Protein AF-A0A953V337-F1 (afdb_monomer)

Secondary structure (DSSP, 8-state):
------------PPP-------EEHHHHHHHHHHTTGGGT---SS----SS--TTTSS-S---HHHHHHHHHHHHHHHHHHHHH-TT------HHHHHHHHHHHHHHHHHS--S-HHHHHHHHHHHTTTTB-SSSSSSSB--GGG-GGGG-HHHHHHHHHHHHHHHHHHHHHTTPPPPP--HHHHHHHHHHHHTSTTTTTSPP--EE---TTHHHHHHHTTGGGT--TTS-HHHHHTTS-HHHHHHHHHHHGGG--SPPPP--HHHHHHHHHHHHHHHHHS-SS-HHHHHHHHHHHTHHHHSTT-SSPPP---SSPP-HHHHHHHHHHTTTHHHHHHHHTTPPPPP--HHHHHHHHHHHHT--

Foldseek 3Di:
DDDDDDDPPPDDPPDPPFDFQWAFQVLLVVLCVQLCVVQAEDQADDDHGVHYHLLVPQPLQLALLQNLLCLLVCLVVQQVVCVVPVSNQGQADLSNSRNNSNNSLLSNLVHPPAALVLLVVLCVVAPVQAEACDDDDHPDYHLLPPPCLQELLSVLQVLLLCLVVVLVVCVVVVHDQDADDLRNLSNNSSNSCCDPSRVPDHHGYTATSLSCQVVLCVVLVVCVPQDDCNPLLNVLLRHRSSRVSSVSSNCSVVPPDNHRRDDSNNSRSNSNNSNNSCWQQLPAALVLLVVLCVVAPCCAQHDPHPHDHQADDPRFFGSSNSSSCSSNVRCVVVVVCVVVVHDSDRAHSRNSSNNSNNRRPHD

Mean predicted aligned error: 9.27 Å

Structure (mmCIF, N/CA/C/O backbone):
data_AF-A0A953V337-F1
#
_entry.id   AF-A0A953V337-F1
#
loop_
_atom_site.group_PDB
_atom_site.id
_atom_site.type_symbol
_atom_site.label_atom_id
_atom_site.label_alt_id
_atom_site.label_comp_id
_atom_site.label_asym_id
_atom_site.label_entity_id
_atom_site.label_seq_id
_atom_site.pdbx_PDB_ins_code
_atom_site.Cartn_x
_atom_site.Cartn_y
_atom_site.Cartn_z
_atom_site.occupancy
_atom_site.B_iso_or_equiv
_atom_site.auth_seq_id
_atom_site.auth_comp_id
_atom_site.auth_asym_id
_atom_site.auth_atom_id
_atom_site.pdbx_PDB_model_num
ATOM 1 N N . MET A 1 1 ? -54.192 14.209 -34.451 1.00 39.16 1 MET A N 1
ATOM 2 C CA . MET A 1 1 ? -53.313 13.323 -33.656 1.00 39.16 1 MET A CA 1
ATOM 3 C C . MET A 1 1 ? -51.968 14.020 -33.490 1.00 39.16 1 MET A C 1
ATOM 5 O O . MET A 1 1 ? -51.297 14.237 -34.487 1.00 39.16 1 MET A O 1
ATOM 9 N N . ARG A 1 2 ? -51.620 14.475 -32.279 1.00 36.81 2 ARG A N 1
ATOM 10 C CA . ARG A 1 2 ? -50.310 15.074 -31.963 1.00 36.81 2 ARG A CA 1
ATOM 11 C C . ARG A 1 2 ? -49.581 14.118 -31.018 1.00 36.81 2 ARG A C 1
ATOM 13 O O . ARG A 1 2 ? -50.029 13.938 -29.891 1.00 36.81 2 ARG A O 1
ATOM 20 N N . CYS A 1 3 ? -48.513 13.480 -31.490 1.00 39.41 3 CYS A N 1
ATOM 21 C CA . CYS A 1 3 ? -47.643 12.645 -30.663 1.00 39.41 3 CYS A CA 1
ATOM 22 C C . CYS A 1 3 ? -46.694 13.545 -29.864 1.00 39.41 3 CYS A C 1
ATOM 24 O O . CYS A 1 3 ? -45.861 14.239 -30.444 1.00 39.41 3 CYS A O 1
ATOM 26 N N . ALA A 1 4 ? -46.843 13.543 -28.541 1.00 38.50 4 ALA A N 1
ATOM 27 C CA . ALA A 1 4 ? -45.895 14.154 -27.621 1.00 38.50 4 ALA A CA 1
ATOM 28 C C . ALA A 1 4 ? -44.729 13.184 -27.390 1.00 38.50 4 ALA A C 1
ATOM 30 O O . ALA A 1 4 ? -44.936 12.052 -26.955 1.00 38.50 4 ALA A O 1
ATOM 31 N N . TRP A 1 5 ? -43.509 13.624 -27.691 1.00 34.00 5 TRP A N 1
ATOM 32 C CA . TRP A 1 5 ? -42.289 12.899 -27.354 1.00 34.00 5 TRP A CA 1
ATOM 33 C C . TRP A 1 5 ? -41.911 13.218 -25.909 1.00 34.00 5 TRP A C 1
ATOM 35 O O . TRP A 1 5 ? -41.572 14.355 -25.585 1.00 34.00 5 TRP A O 1
ATOM 45 N N . VAL A 1 6 ? -41.985 12.216 -25.034 1.00 37.66 6 VAL A N 1
ATOM 46 C CA . VAL A 1 6 ? -41.452 12.301 -23.671 1.00 37.66 6 VAL A CA 1
ATOM 47 C C . VAL A 1 6 ? -39.948 12.060 -23.749 1.00 37.66 6 VAL A C 1
ATOM 49 O O . VAL A 1 6 ? -39.500 10.945 -24.006 1.00 37.66 6 VAL A O 1
ATOM 52 N N . VAL A 1 7 ? -39.164 13.116 -23.544 1.00 40.00 7 VAL A N 1
ATOM 53 C CA . VAL A 1 7 ? -37.715 13.012 -23.352 1.00 40.00 7 VAL A CA 1
ATOM 54 C C . VAL A 1 7 ? -37.473 12.559 -21.915 1.00 40.00 7 VAL A C 1
ATOM 56 O O . VAL A 1 7 ? -37.656 13.326 -20.971 1.00 40.00 7 VAL A O 1
ATOM 59 N N . VAL A 1 8 ? -37.079 11.298 -21.740 1.00 37.84 8 VAL A N 1
ATOM 60 C CA . VAL A 1 8 ? -36.588 10.791 -20.456 1.00 37.84 8 VAL A CA 1
ATOM 61 C C . VAL A 1 8 ? -35.146 11.264 -20.299 1.00 37.84 8 VAL A C 1
ATOM 63 O O . VAL A 1 8 ? -34.223 10.692 -20.876 1.00 37.84 8 VAL A O 1
ATOM 66 N N . VAL A 1 9 ? -34.951 12.332 -19.529 1.00 38.88 9 VAL A N 1
ATOM 67 C CA . VAL A 1 9 ? -33.624 12.736 -19.061 1.00 38.88 9 VAL A CA 1
ATOM 68 C C . VAL A 1 9 ? -33.213 11.745 -17.973 1.00 38.88 9 VAL A C 1
ATOM 70 O O . VAL A 1 9 ? -33.663 11.843 -16.833 1.00 38.88 9 VAL A O 1
ATOM 73 N N . LEU A 1 10 ? -32.382 10.759 -18.325 1.00 38.38 10 LEU A N 1
ATOM 74 C CA . LEU A 1 10 ? -31.636 9.990 -17.330 1.00 38.38 10 LEU A CA 1
ATOM 75 C C . LEU A 1 10 ? -30.661 10.952 -16.646 1.00 38.38 10 LEU A C 1
ATOM 77 O O . LEU A 1 10 ? -29.601 11.267 -17.183 1.00 38.38 10 LEU A O 1
ATOM 81 N N . GLY A 1 11 ? -31.039 11.449 -15.469 1.00 30.97 11 GLY A N 1
ATOM 82 C CA . GLY A 1 11 ? -30.116 12.168 -14.605 1.00 30.97 11 GLY A CA 1
ATOM 83 C C . GLY A 1 11 ? -28.956 11.247 -14.237 1.00 30.97 11 GLY A C 1
ATOM 84 O O . GLY A 1 11 ? -29.170 10.204 -13.618 1.00 30.97 11 GLY A O 1
ATOM 85 N N . LEU A 1 12 ? -27.733 11.622 -14.622 1.00 35.16 12 LEU A N 1
ATOM 86 C CA . LEU A 1 12 ? -26.531 11.074 -14.006 1.00 35.16 12 LEU A CA 1
ATOM 87 C C . LEU A 1 12 ? -26.625 11.369 -12.510 1.00 35.16 12 LEU A C 1
ATOM 89 O O . LEU A 1 12 ? -26.547 12.524 -12.095 1.00 35.16 12 LEU A O 1
ATOM 93 N N . VAL A 1 13 ? -26.826 10.328 -11.705 1.00 31.53 13 VAL A N 1
ATOM 94 C CA . VAL A 1 13 ? -26.652 10.433 -10.259 1.00 31.53 13 VAL A CA 1
ATOM 95 C C . VAL A 1 13 ? -25.161 10.704 -10.047 1.00 31.53 13 VAL A C 1
ATOM 97 O O . VAL A 1 13 ? -24.355 9.857 -10.442 1.00 31.53 13 VAL A O 1
ATOM 100 N N . PRO A 1 14 ? -24.761 11.865 -9.497 1.00 30.98 14 PRO A N 1
ATOM 101 C CA . PRO A 1 14 ? -23.365 12.088 -9.165 1.00 30.98 14 PRO A CA 1
ATOM 102 C C . PRO A 1 14 ? -22.935 10.978 -8.208 1.00 30.98 14 PRO A C 1
ATOM 104 O O . PRO A 1 14 ? -23.626 10.692 -7.225 1.00 30.98 14 PRO A O 1
ATOM 107 N N . ALA A 1 15 ? -21.824 10.312 -8.529 1.00 38.78 15 ALA A N 1
ATOM 108 C CA . ALA A 1 15 ? -21.198 9.397 -7.590 1.00 38.78 15 ALA A CA 1
ATOM 109 C C . ALA A 1 15 ? -20.995 10.158 -6.269 1.00 38.78 15 ALA A C 1
ATOM 111 O O . ALA A 1 15 ? -20.617 11.331 -6.319 1.00 38.78 15 ALA A O 1
ATOM 112 N N . PRO A 1 16 ? -21.285 9.552 -5.106 1.00 38.12 16 PRO A N 1
ATOM 113 C CA . PRO A 1 16 ? -21.063 10.217 -3.833 1.00 38.12 16 PRO A CA 1
ATOM 114 C C . PRO A 1 16 ? -19.617 10.719 -3.783 1.00 38.12 16 PRO A C 1
ATOM 116 O O . PRO A 1 16 ? -18.678 9.928 -3.837 1.00 38.12 16 PRO A O 1
ATOM 119 N N . SER A 1 17 ? -19.438 12.041 -3.728 1.00 39.94 17 SER A N 1
ATOM 120 C CA . SER A 1 17 ? -18.149 12.649 -3.416 1.00 39.94 17 SER A CA 1
ATOM 121 C C . SER A 1 17 ? -17.850 12.321 -1.961 1.00 39.94 17 SER A C 1
ATOM 123 O O . SER A 1 17 ? -18.440 12.886 -1.039 1.00 39.94 17 SER A O 1
ATOM 125 N N . PHE A 1 18 ? -16.984 11.334 -1.762 1.00 50.12 18 PHE A N 1
ATOM 126 C CA . PHE A 1 18 ? -16.494 10.961 -0.447 1.00 50.12 18 PHE A CA 1
ATOM 127 C C . PHE A 1 18 ? -15.562 12.068 0.043 1.00 50.12 18 PHE A C 1
ATOM 129 O O . PHE A 1 18 ? -14.654 12.465 -0.679 1.00 50.12 18 PHE A O 1
ATOM 136 N N . ALA A 1 19 ? -15.809 12.590 1.246 1.00 50.31 19 ALA A N 1
ATOM 137 C CA . ALA A 1 19 ? -14.948 13.594 1.863 1.00 50.31 19 ALA A CA 1
ATOM 138 C C . ALA A 1 19 ? -13.483 13.110 1.843 1.00 50.31 19 ALA A C 1
ATOM 140 O O . ALA A 1 19 ? -13.172 12.061 2.410 1.00 50.31 19 ALA A O 1
ATOM 141 N N . GLY A 1 20 ? -12.634 13.858 1.133 1.00 65.44 20 GLY A N 1
ATOM 142 C CA . GLY A 1 20 ? -11.289 13.474 0.717 1.00 65.44 20 GLY A CA 1
ATOM 143 C C . GLY A 1 20 ? -10.325 13.233 1.874 1.00 65.44 20 GLY A C 1
ATOM 144 O O . GLY A 1 20 ? -9.780 14.170 2.452 1.00 65.44 20 GLY A O 1
ATOM 145 N N . ILE A 1 21 ? -10.086 11.959 2.182 1.00 68.75 21 ILE A N 1
ATOM 146 C CA . ILE A 1 21 ? -8.977 11.537 3.036 1.00 68.75 21 ILE A CA 1
ATOM 147 C C . ILE A 1 21 ? -7.793 11.204 2.126 1.00 68.75 21 ILE A C 1
ATOM 149 O O . ILE A 1 21 ? -7.845 10.260 1.337 1.00 68.75 21 ILE A O 1
ATOM 153 N N . GLU A 1 22 ? -6.742 12.013 2.220 1.00 77.31 22 GLU A N 1
ATOM 154 C CA . GLU A 1 22 ? -5.456 11.773 1.566 1.00 77.31 22 GLU A CA 1
ATOM 155 C C . GLU A 1 22 ? -4.620 10.789 2.396 1.00 77.31 22 GLU A C 1
ATOM 157 O O . GLU A 1 22 ? -4.700 10.795 3.623 1.00 77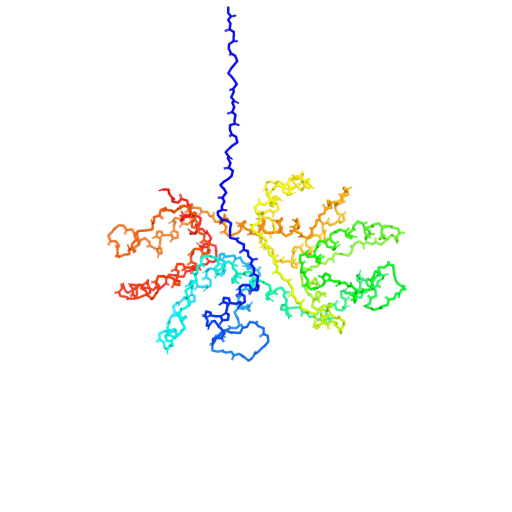.31 22 GLU A O 1
ATOM 162 N N . ILE A 1 23 ? -3.796 9.972 1.735 1.00 79.12 23 ILE A N 1
ATOM 163 C CA . ILE A 1 23 ? -2.881 9.040 2.397 1.00 79.12 23 ILE A CA 1
ATOM 164 C C . ILE A 1 23 ? -1.444 9.545 2.233 1.00 79.12 23 ILE A C 1
ATOM 166 O O . ILE A 1 23 ? -0.876 9.511 1.140 1.00 79.12 23 ILE A O 1
ATOM 170 N N . ASN A 1 24 ? -0.812 9.943 3.336 1.00 83.50 24 ASN A N 1
ATOM 171 C CA . ASN A 1 24 ? 0.573 10.402 3.334 1.00 83.50 24 ASN A CA 1
ATOM 172 C C . ASN A 1 24 ? 1.431 9.595 4.321 1.00 83.50 24 ASN A C 1
ATOM 174 O O . ASN A 1 24 ? 1.196 9.612 5.530 1.00 83.50 24 ASN A O 1
ATOM 178 N N . SER A 1 25 ? 2.474 8.912 3.827 1.00 80.44 25 SER A N 1
ATOM 179 C CA . SER A 1 25 ? 3.321 8.091 4.703 1.00 80.44 25 SER A CA 1
ATOM 180 C C . SER A 1 25 ? 4.184 8.904 5.660 1.00 80.44 25 SER A C 1
ATOM 182 O O . SER A 1 25 ? 4.510 8.393 6.725 1.00 80.44 25 SER A O 1
ATOM 184 N N . LYS A 1 26 ? 4.564 10.143 5.316 1.00 84.56 26 LYS A N 1
ATOM 185 C CA . LYS A 1 26 ? 5.333 11.013 6.220 1.00 84.56 26 LYS A CA 1
ATOM 186 C C . LYS A 1 26 ? 4.461 11.468 7.388 1.00 84.56 26 LYS A C 1
ATOM 188 O O . LYS A 1 26 ? 4.888 11.370 8.534 1.00 84.56 26 LYS A O 1
ATOM 193 N N . ARG A 1 27 ? 3.215 11.886 7.127 1.00 91.06 27 ARG A N 1
ATOM 194 C CA . ARG A 1 27 ? 2.240 12.158 8.199 1.00 91.06 27 ARG A CA 1
ATOM 195 C C . ARG A 1 27 ? 1.962 10.900 9.014 1.00 91.06 27 ARG A C 1
ATOM 197 O O . ARG A 1 27 ? 1.977 10.964 10.235 1.00 91.06 27 ARG A O 1
ATOM 204 N N . GLY A 1 28 ? 1.816 9.749 8.363 1.00 89.50 28 GLY A N 1
ATOM 205 C CA . GLY A 1 28 ? 1.608 8.473 9.045 1.00 89.50 28 GLY A CA 1
ATOM 206 C C . GLY A 1 28 ? 2.770 8.058 9.942 1.00 89.50 28 GLY A C 1
ATOM 207 O O . GLY A 1 28 ? 2.542 7.528 11.025 1.00 89.50 28 GLY A O 1
ATOM 208 N N . GLU A 1 29 ? 4.010 8.340 9.541 1.00 88.62 29 GLU A N 1
ATOM 209 C CA . GLU A 1 29 ? 5.185 8.157 10.394 1.00 88.62 29 GLU A CA 1
ATOM 210 C C . GLU A 1 29 ? 5.113 9.068 11.621 1.00 88.62 29 GLU A C 1
ATOM 212 O O . GLU A 1 29 ? 5.346 8.611 12.737 1.00 88.62 29 GLU A O 1
ATOM 217 N N . GLN A 1 30 ? 4.719 10.333 11.446 1.00 92.06 30 GLN A N 1
ATOM 218 C CA . GLN A 1 30 ? 4.518 11.244 12.575 1.00 92.06 30 GLN A CA 1
ATOM 219 C C . GLN A 1 30 ? 3.407 10.761 13.504 1.00 92.06 30 GLN A C 1
ATOM 221 O O . GLN A 1 30 ? 3.595 10.777 14.718 1.00 92.06 30 GLN A O 1
ATOM 226 N N . VAL A 1 31 ? 2.286 10.268 12.971 1.00 92.69 31 VAL A N 1
ATOM 227 C CA . VAL A 1 31 ? 1.237 9.639 13.785 1.00 92.69 31 VAL A CA 1
ATOM 228 C C . VAL A 1 31 ? 1.821 8.444 14.539 1.00 92.69 31 VAL A C 1
ATOM 230 O O . VAL A 1 31 ? 1.659 8.365 15.751 1.00 92.69 31 VAL A O 1
ATOM 233 N N . PHE A 1 32 ? 2.567 7.556 13.873 1.00 90.38 32 PHE A N 1
ATOM 234 C CA . PHE A 1 32 ? 3.207 6.416 14.528 1.00 90.38 32 PHE A CA 1
ATOM 235 C C . PHE A 1 32 ? 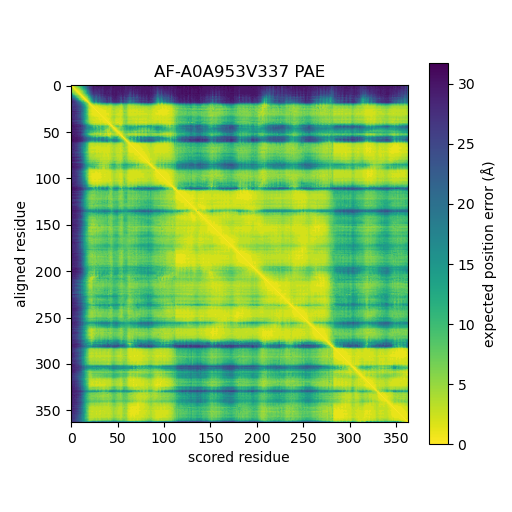4.089 6.880 15.692 1.00 90.38 32 PHE A C 1
ATOM 237 O O . PHE A 1 32 ? 3.908 6.407 16.807 1.00 90.38 32 PHE A O 1
ATOM 244 N N . LEU A 1 33 ? 4.988 7.840 15.465 1.00 89.56 33 LEU A N 1
ATOM 245 C CA . LEU A 1 33 ? 5.920 8.353 16.472 1.00 89.56 33 LEU A CA 1
ATOM 246 C C . LEU A 1 33 ? 5.215 9.048 17.646 1.00 89.56 33 LEU A C 1
ATOM 248 O O . LEU A 1 33 ? 5.537 8.778 18.803 1.00 89.56 33 LEU A O 1
ATOM 252 N N . THR A 1 34 ? 4.256 9.926 17.355 1.00 90.69 34 THR A N 1
ATOM 253 C CA . THR A 1 34 ? 3.611 10.801 18.350 1.00 90.69 34 THR A CA 1
ATOM 254 C C . THR A 1 34 ? 2.515 10.104 19.147 1.00 90.69 34 THR A C 1
ATOM 256 O O . THR A 1 34 ? 2.288 10.458 20.300 1.00 90.69 34 THR A O 1
ATOM 259 N N . GLN A 1 35 ? 1.884 9.068 18.590 1.00 89.25 35 GLN A N 1
ATOM 260 C CA . GLN A 1 35 ? 0.828 8.295 19.254 1.00 89.25 35 GLN A CA 1
ATOM 261 C C . GLN A 1 35 ? 1.388 7.158 20.133 1.00 89.25 35 GLN A C 1
ATOM 263 O O . GLN A 1 35 ? 0.662 6.258 20.554 1.00 89.25 35 GLN A O 1
ATOM 268 N N . GLY A 1 36 ? 2.698 7.164 20.412 1.00 87.62 36 GLY A N 1
ATOM 269 C CA . GLY A 1 36 ? 3.336 6.238 21.352 1.00 87.62 36 GLY A CA 1
ATOM 270 C C . GLY A 1 36 ? 3.520 4.808 20.834 1.00 87.62 36 GLY A C 1
ATOM 271 O O . GLY A 1 36 ? 4.029 3.957 21.569 1.00 87.62 36 GLY A O 1
ATOM 272 N N . CYS A 1 37 ? 3.190 4.532 19.567 1.00 88.88 37 CYS A N 1
ATOM 273 C CA . CYS A 1 37 ? 3.371 3.225 18.934 1.00 88.88 37 CYS A CA 1
ATOM 274 C C . CYS A 1 37 ? 4.805 2.645 19.046 1.00 88.88 37 CYS A C 1
ATOM 276 O O . CYS A 1 37 ? 4.920 1.438 19.295 1.00 88.88 37 CYS A O 1
ATOM 278 N N . PRO A 1 38 ? 5.908 3.431 18.947 1.00 88.25 38 PRO A N 1
ATOM 279 C CA . PRO A 1 38 ? 7.269 2.911 19.005 1.00 88.25 38 PRO A CA 1
ATOM 280 C C . PRO A 1 38 ? 7.643 2.401 20.393 1.00 88.25 38 PRO A C 1
ATOM 282 O O . PRO A 1 38 ? 8.654 1.714 20.526 1.00 88.25 38 PRO A O 1
ATOM 285 N N . THR A 1 39 ? 6.871 2.725 21.434 1.00 87.06 39 THR A N 1
ATOM 286 C CA . THR A 1 39 ? 7.114 2.231 22.797 1.00 87.06 39 THR A CA 1
ATOM 287 C C . THR A 1 39 ? 7.048 0.709 22.849 1.00 87.06 39 THR A C 1
ATOM 289 O O . THR A 1 39 ? 7.839 0.074 23.544 1.00 87.06 39 THR A O 1
ATOM 292 N N . CYS A 1 40 ? 6.153 0.113 22.058 1.00 86.44 40 CYS A N 1
ATOM 293 C CA . CYS A 1 40 ? 5.967 -1.333 22.013 1.00 86.44 40 CYS A CA 1
ATOM 294 C C . CYS A 1 40 ? 6.340 -1.939 20.660 1.00 86.44 40 CYS A C 1
ATOM 296 O O . CYS A 1 40 ? 6.867 -3.049 20.636 1.00 86.44 40 CYS A O 1
ATOM 298 N N . HIS A 1 41 ? 6.084 -1.242 19.552 1.00 88.44 41 HIS A N 1
ATOM 299 C CA . HIS A 1 41 ? 6.278 -1.781 18.210 1.00 88.44 41 HIS A CA 1
ATOM 300 C C . HIS A 1 41 ? 7.599 -1.342 17.583 1.00 88.44 41 HIS A C 1
ATOM 302 O O . HIS A 1 41 ? 8.044 -0.204 17.731 1.00 88.44 41 HIS A O 1
ATOM 308 N N . THR A 1 42 ? 8.193 -2.246 16.807 1.00 84.56 42 THR A N 1
ATOM 309 C CA . THR A 1 42 ? 9.212 -1.911 15.808 1.00 84.56 42 THR A CA 1
ATOM 310 C C . THR A 1 42 ? 8.609 -1.915 14.412 1.00 84.56 42 THR A C 1
ATOM 312 O O . THR A 1 42 ? 7.588 -2.561 14.160 1.00 84.56 42 THR A O 1
ATOM 315 N N . VAL A 1 43 ? 9.244 -1.172 13.509 1.00 75.75 43 VAL A N 1
ATOM 316 C CA . VAL A 1 43 ? 8.777 -0.970 12.133 1.00 75.75 43 VAL A CA 1
ATOM 317 C C . VAL A 1 43 ? 9.874 -1.405 11.172 1.00 75.75 43 VAL A C 1
ATOM 319 O O . VAL A 1 43 ? 9.706 -2.414 10.498 1.00 75.75 43 VAL A O 1
ATOM 322 N N . ARG A 1 44 ? 11.030 -0.736 11.226 1.00 71.31 44 ARG A N 1
ATOM 323 C CA . ARG A 1 44 ? 12.251 -1.093 10.489 1.00 71.31 44 ARG A CA 1
ATOM 324 C C . ARG A 1 44 ? 13.300 -1.659 11.436 1.00 71.31 44 ARG A C 1
ATOM 326 O O . ARG A 1 44 ? 13.199 -1.418 12.637 1.00 71.31 44 ARG A O 1
ATOM 333 N N . GLY A 1 45 ? 14.265 -2.408 10.891 1.00 63.62 45 GLY A N 1
ATOM 334 C CA . GLY A 1 45 ? 15.376 -3.051 11.608 1.00 63.62 45 GLY A CA 1
ATOM 335 C C . GLY A 1 45 ? 15.733 -2.397 12.950 1.00 63.62 45 GLY A C 1
ATOM 336 O O . GLY A 1 45 ? 16.047 -1.214 13.018 1.00 63.62 45 GLY A O 1
ATOM 337 N N . GLY A 1 46 ? 15.632 -3.180 14.019 1.00 61.69 46 GLY A N 1
ATOM 338 C CA . GLY A 1 46 ? 15.806 -2.753 15.403 1.00 61.69 46 GLY A CA 1
ATOM 339 C C . GLY A 1 46 ? 15.539 -3.925 16.345 1.00 61.69 46 GLY A C 1
ATOM 340 O O . GLY A 1 46 ? 15.002 -4.954 15.922 1.00 61.69 46 GLY A O 1
ATOM 341 N N . GLU A 1 47 ? 15.925 -3.789 17.610 1.00 64.12 47 GLU A N 1
ATOM 342 C CA . GLU A 1 47 ? 15.744 -4.853 18.599 1.00 64.12 47 GLU A CA 1
ATOM 343 C C . GLU A 1 47 ? 14.259 -5.164 18.823 1.00 64.12 47 GLU A C 1
ATOM 345 O O . GLU A 1 47 ? 13.416 -4.267 18.881 1.00 64.12 47 GLU A O 1
ATOM 350 N N . GLN A 1 48 ? 13.932 -6.454 18.937 1.00 68.88 48 GLN A N 1
ATOM 351 C CA . GLN A 1 48 ? 12.581 -6.922 19.233 1.00 68.88 48 GLN A CA 1
ATOM 352 C C . GLN A 1 48 ? 12.099 -6.282 20.543 1.00 68.88 48 GLN A C 1
ATOM 354 O O . GLN A 1 48 ? 12.651 -6.538 21.610 1.00 68.88 48 GLN A O 1
ATOM 359 N N . LYS A 1 49 ? 11.055 -5.455 20.455 1.00 79.38 49 LYS A N 1
ATOM 360 C CA . LYS A 1 49 ? 10.407 -4.838 21.617 1.00 79.38 49 LYS A CA 1
ATOM 361 C C . LYS A 1 49 ? 9.324 -5.755 22.194 1.00 79.38 49 LYS A C 1
ATOM 363 O O . LYS A 1 49 ? 9.094 -6.864 21.707 1.00 79.38 49 LYS A O 1
ATOM 368 N N . ALA A 1 50 ? 8.645 -5.269 23.236 1.00 79.56 50 ALA A N 1
ATOM 369 C CA . ALA A 1 50 ? 7.574 -5.982 23.932 1.00 79.56 50 ALA A CA 1
ATOM 370 C C . ALA A 1 50 ? 6.414 -6.419 23.014 1.00 79.56 50 ALA A C 1
ATOM 372 O O . ALA A 1 50 ? 5.730 -7.390 23.334 1.00 79.56 50 ALA A O 1
ATOM 373 N N . ALA A 1 51 ? 6.198 -5.740 21.880 1.00 78.56 51 ALA A N 1
ATOM 374 C CA . ALA A 1 51 ? 5.232 -6.150 20.866 1.00 78.56 51 ALA A CA 1
ATOM 375 C C . ALA A 1 51 ? 5.921 -6.581 19.553 1.00 78.56 51 ALA A C 1
ATOM 377 O O . ALA A 1 51 ? 7.060 -6.189 19.274 1.00 78.56 51 ALA A O 1
ATOM 378 N N . PRO A 1 52 ? 5.247 -7.400 18.719 1.00 72.25 52 PRO A N 1
ATOM 379 C CA . PRO A 1 52 ? 5.760 -7.786 17.412 1.00 72.25 52 PRO A CA 1
ATOM 380 C C . PRO A 1 52 ? 6.086 -6.575 16.537 1.00 72.25 52 PRO A C 1
ATOM 382 O O . PRO A 1 52 ? 5.447 -5.522 16.645 1.00 72.25 52 PRO A O 1
ATOM 385 N N . ASN A 1 53 ? 7.023 -6.771 15.606 1.00 78.25 53 ASN A N 1
ATOM 386 C CA . ASN A 1 53 ? 7.185 -5.847 14.493 1.00 78.25 53 ASN A CA 1
ATOM 387 C C . ASN A 1 53 ? 5.825 -5.705 13.782 1.00 78.25 53 ASN A C 1
ATOM 389 O O . ASN A 1 53 ? 5.239 -6.702 13.340 1.00 78.25 53 ASN A O 1
ATOM 393 N N . ILE A 1 54 ? 5.329 -4.471 13.712 1.00 79.75 54 ILE A N 1
ATOM 394 C CA . ILE A 1 54 ? 3.950 -4.176 13.307 1.00 79.75 54 ILE A CA 1
ATOM 395 C C . ILE A 1 54 ? 3.711 -4.459 11.818 1.00 79.75 54 ILE A C 1
ATOM 397 O O . ILE A 1 54 ? 2.585 -4.735 11.420 1.00 79.75 54 ILE A O 1
ATOM 401 N N . VAL A 1 55 ? 4.771 -4.488 11.004 1.00 71.81 55 VAL A N 1
ATOM 402 C CA . VAL A 1 55 ? 4.692 -4.753 9.561 1.00 71.81 55 VAL A CA 1
ATOM 403 C C . VAL A 1 55 ? 4.898 -6.226 9.181 1.00 71.81 55 VAL A C 1
ATOM 405 O O . VAL A 1 55 ? 4.576 -6.612 8.056 1.00 71.81 55 VAL A O 1
ATOM 408 N N . ARG A 1 56 ? 5.376 -7.083 10.100 1.00 64.25 56 ARG A N 1
ATOM 409 C CA . ARG A 1 56 ? 5.618 -8.521 9.831 1.00 64.25 56 ARG A CA 1
ATOM 410 C C . ARG A 1 56 ? 4.373 -9.410 9.924 1.00 64.25 56 ARG A C 1
ATOM 412 O O . ARG A 1 56 ? 4.385 -10.490 9.343 1.00 64.25 56 ARG A O 1
ATOM 419 N N . ARG A 1 57 ? 3.328 -9.007 10.659 1.00 56.34 57 ARG A N 1
ATOM 420 C CA . ARG A 1 57 ? 2.122 -9.840 10.885 1.00 56.34 57 ARG A CA 1
ATOM 421 C C . ARG A 1 57 ? 1.022 -9.686 9.843 1.00 56.34 57 ARG A C 1
ATOM 423 O O . ARG A 1 57 ? 0.111 -10.502 9.797 1.00 56.34 57 ARG A O 1
ATOM 430 N N . LEU A 1 58 ? 1.114 -8.665 9.010 1.00 53.47 58 LEU A N 1
ATOM 431 C CA . LEU A 1 58 ? 0.161 -8.438 7.940 1.00 53.47 58 LEU A CA 1
ATOM 432 C C . LEU A 1 58 ? 0.577 -9.367 6.795 1.00 53.47 58 LEU A C 1
ATOM 434 O O . LEU A 1 58 ? 1.697 -9.277 6.306 1.00 53.47 58 LEU A O 1
ATOM 438 N N . ASP A 1 59 ? -0.250 -10.337 6.429 1.00 50.41 59 ASP A N 1
ATOM 439 C CA . ASP A 1 59 ? 0.041 -11.324 5.384 1.00 50.41 59 ASP A CA 1
ATOM 440 C C . ASP A 1 59 ? 0.105 -10.678 3.974 1.00 50.41 59 ASP A C 1
ATOM 442 O O . ASP A 1 59 ? 0.294 -9.465 3.818 1.00 50.41 59 ASP A O 1
ATOM 446 N N . ARG A 1 60 ? -0.025 -11.482 2.910 1.00 49.66 60 ARG A N 1
ATOM 447 C CA . ARG A 1 60 ? -0.116 -10.988 1.520 1.00 49.66 60 ARG A CA 1
ATOM 448 C C . ARG A 1 60 ? -1.395 -10.168 1.247 1.00 49.66 60 ARG A C 1
ATOM 450 O O . ARG A 1 60 ? -1.496 -9.569 0.187 1.00 49.66 60 ARG A O 1
ATOM 457 N N . ASN A 1 61 ? -2.338 -10.077 2.191 1.00 56.31 61 ASN A N 1
ATOM 458 C CA . ASN A 1 61 ? -3.606 -9.357 2.058 1.00 56.31 61 ASN A CA 1
ATOM 459 C C . ASN A 1 61 ? -3.620 -8.068 2.896 1.00 56.31 61 ASN A C 1
ATOM 461 O O . ASN A 1 61 ? -4.525 -7.856 3.710 1.00 56.31 61 ASN A O 1
ATOM 465 N N . TYR A 1 62 ? -2.638 -7.180 2.699 1.00 67.06 62 TYR A N 1
ATOM 466 C CA . TYR A 1 62 ? -2.592 -5.899 3.413 1.00 67.06 62 TYR A CA 1
ATOM 467 C C . TYR A 1 62 ? -3.626 -4.902 2.881 1.00 67.06 62 TYR A C 1
ATOM 469 O O . TYR A 1 62 ? -3.327 -3.988 2.119 1.00 67.06 62 TYR A O 1
ATOM 477 N N . THR A 1 63 ? -4.871 -5.128 3.288 1.00 72.75 63 THR A N 1
ATOM 478 C CA . THR A 1 63 ? -6.032 -4.284 3.004 1.00 72.75 63 THR A CA 1
ATOM 479 C C . THR A 1 63 ? -6.400 -3.466 4.237 1.00 72.75 63 THR A C 1
ATOM 481 O O . THR A 1 63 ? -6.090 -3.852 5.367 1.00 72.75 63 THR A O 1
ATOM 484 N N . ALA A 1 64 ? -7.139 -2.373 4.045 1.00 77.81 64 ALA A N 1
ATOM 485 C CA . ALA A 1 64 ? -7.670 -1.568 5.146 1.00 77.81 64 ALA A CA 1
ATOM 486 C C . ALA A 1 64 ? -8.483 -2.406 6.149 1.00 77.81 64 ALA A C 1
ATOM 488 O O . ALA A 1 64 ? -8.355 -2.235 7.358 1.00 77.81 64 ALA A O 1
ATOM 489 N N . ALA A 1 65 ? -9.284 -3.354 5.652 1.00 81.81 65 ALA A N 1
ATOM 490 C CA . ALA A 1 65 ? -10.085 -4.249 6.482 1.00 81.81 65 ALA A CA 1
ATOM 491 C C . ALA A 1 65 ? -9.236 -5.270 7.254 1.00 81.81 65 ALA A C 1
ATOM 493 O O . ALA A 1 65 ? -9.571 -5.594 8.392 1.00 81.81 65 ALA A O 1
ATOM 494 N N . ALA A 1 66 ? -8.135 -5.756 6.670 1.00 81.75 66 ALA A N 1
ATOM 495 C CA . ALA A 1 66 ? -7.183 -6.613 7.372 1.00 81.75 66 ALA A CA 1
ATOM 496 C C . ALA A 1 66 ? -6.454 -5.842 8.477 1.00 81.75 66 ALA A C 1
ATOM 498 O O . ALA A 1 66 ? -6.413 -6.306 9.612 1.00 81.75 66 ALA A O 1
ATOM 499 N N . MET A 1 67 ? -5.976 -4.627 8.186 1.00 85.12 67 MET A N 1
ATOM 500 C CA . MET A 1 67 ? -5.395 -3.756 9.209 1.00 85.12 67 MET A CA 1
ATOM 501 C C . MET A 1 67 ? -6.411 -3.474 10.322 1.00 85.12 67 MET A C 1
ATOM 503 O O . MET A 1 67 ? -6.103 -3.650 11.496 1.00 85.12 67 MET A O 1
ATOM 507 N N . ALA A 1 68 ? -7.645 -3.109 9.971 1.00 87.94 68 ALA A N 1
ATOM 508 C CA . ALA A 1 68 ? -8.681 -2.835 10.956 1.00 87.94 68 ALA A CA 1
ATOM 509 C C . ALA A 1 68 ? -9.031 -4.061 11.807 1.00 87.94 68 ALA A C 1
ATOM 511 O O . ALA A 1 68 ? -9.230 -3.933 13.012 1.00 87.94 68 ALA A O 1
ATOM 512 N N . SER A 1 69 ? -9.070 -5.245 11.196 1.00 89.19 69 SER A N 1
ATOM 513 C CA . SER A 1 69 ? -9.245 -6.529 11.876 1.00 89.19 69 SER A CA 1
ATOM 514 C C . SER A 1 69 ? -8.125 -6.790 12.888 1.00 89.19 69 SER A C 1
ATOM 516 O O . SER A 1 69 ? -8.426 -7.096 14.040 1.00 89.19 69 SER A O 1
ATOM 518 N N . GLU A 1 70 ? -6.859 -6.592 12.511 1.00 88.69 70 GLU A N 1
ATOM 519 C CA . GLU A 1 70 ? -5.719 -6.741 13.424 1.00 88.69 70 GLU A CA 1
ATOM 520 C C . GLU A 1 70 ? -5.777 -5.734 14.578 1.00 88.69 70 GLU A C 1
ATOM 522 O O . GLU A 1 70 ? -5.690 -6.135 15.736 1.00 88.69 70 GLU A O 1
ATOM 527 N N . PHE A 1 71 ? -6.016 -4.448 14.298 1.00 89.12 71 PHE A N 1
ATOM 528 C CA . PHE A 1 71 ? -6.164 -3.422 15.337 1.00 89.12 71 PHE A CA 1
ATOM 529 C C . PHE A 1 71 ? -7.322 -3.733 16.289 1.00 89.12 71 PHE A C 1
ATOM 531 O O . PHE A 1 71 ? -7.159 -3.656 17.503 1.00 89.12 71 PHE A O 1
ATOM 538 N N . TRP A 1 72 ? -8.480 -4.129 15.758 1.00 91.50 72 TRP A N 1
ATOM 539 C CA . TRP A 1 72 ? -9.641 -4.499 16.563 1.00 91.50 72 TRP A CA 1
ATOM 540 C C . TRP A 1 72 ? -9.349 -5.708 17.452 1.00 91.50 72 TRP A C 1
ATOM 542 O O . TRP A 1 72 ? -9.639 -5.687 18.646 1.00 91.50 72 TRP A O 1
ATOM 552 N N . ASN A 1 73 ? -8.767 -6.766 16.890 1.00 91.12 73 ASN A N 1
ATOM 553 C CA . ASN A 1 73 ? -8.473 -7.997 17.623 1.00 91.12 73 ASN A CA 1
ATOM 554 C C . ASN A 1 73 ? -7.338 -7.813 18.639 1.00 91.12 73 ASN A C 1
ATOM 556 O O . ASN A 1 73 ? -7.320 -8.514 19.651 1.00 91.12 73 ASN A O 1
ATOM 560 N N . HIS A 1 74 ? -6.413 -6.885 18.372 1.00 89.69 74 HIS A N 1
ATOM 561 C CA . HIS A 1 74 ? -5.292 -6.551 19.247 1.00 89.69 74 HIS A CA 1
ATOM 562 C C . HIS A 1 74 ? -5.625 -5.465 20.287 1.00 89.69 74 HIS A C 1
ATOM 564 O O . HIS A 1 74 ? -4.854 -5.253 21.226 1.00 89.69 74 HIS A O 1
ATOM 570 N N . ALA A 1 75 ? -6.779 -4.798 20.154 1.00 88.62 75 ALA A N 1
ATOM 571 C CA . ALA A 1 75 ? -7.179 -3.703 21.029 1.00 88.62 75 ALA A CA 1
ATOM 572 C C . ALA A 1 75 ? -7.130 -4.086 22.520 1.00 88.62 75 ALA A C 1
ATOM 574 O O . ALA A 1 75 ? -6.499 -3.347 23.272 1.00 88.62 75 ALA A O 1
ATOM 575 N N . PRO A 1 76 ? -7.681 -5.229 22.989 1.00 88.56 76 PRO A N 1
ATOM 576 C CA . PRO A 1 76 ? -7.619 -5.576 24.410 1.00 88.56 76 PRO A CA 1
ATOM 577 C C . PRO A 1 76 ? -6.194 -5.632 24.972 1.00 88.56 76 PRO A C 1
ATOM 579 O O . PRO A 1 76 ? -5.949 -5.120 26.059 1.00 88.56 76 PRO A O 1
ATOM 582 N N . GLN A 1 77 ? -5.237 -6.202 24.233 1.00 87.94 77 GLN A N 1
ATOM 583 C CA . GLN A 1 77 ? -3.847 -6.291 24.688 1.00 87.94 77 GLN A CA 1
ATOM 584 C C . GLN A 1 77 ? -3.172 -4.918 24.713 1.00 87.94 77 GLN A C 1
ATOM 586 O O . GLN A 1 77 ? -2.468 -4.602 25.673 1.00 87.94 77 GLN A O 1
ATOM 591 N N . MET A 1 78 ? -3.396 -4.097 23.681 1.00 86.69 78 MET A N 1
ATOM 592 C CA . MET A 1 78 ? -2.849 -2.740 23.639 1.00 86.69 78 MET A CA 1
ATOM 593 C C . MET A 1 78 ? -3.424 -1.874 24.762 1.00 86.69 78 MET A C 1
ATOM 595 O O . MET A 1 78 ? -2.692 -1.111 25.385 1.00 86.69 78 MET A O 1
ATOM 599 N N . TRP A 1 79 ? -4.705 -2.042 25.086 1.00 83.12 79 TRP A N 1
ATOM 600 C CA . TRP A 1 79 ? -5.344 -1.309 26.171 1.00 83.12 79 TRP A CA 1
ATOM 601 C C . TRP A 1 79 ? -4.887 -1.745 27.559 1.00 83.12 79 TRP A C 1
ATOM 603 O O . TRP A 1 79 ? -4.658 -0.898 28.417 1.00 83.12 79 TRP A O 1
ATOM 613 N N . GLU A 1 80 ? -4.681 -3.040 27.791 1.00 84.94 80 GLU A N 1
ATOM 614 C CA . GLU A 1 80 ? -4.076 -3.508 29.043 1.00 84.94 80 GLU A CA 1
ATOM 615 C C . GLU A 1 80 ? -2.639 -2.989 29.217 1.00 84.94 80 GLU A C 1
ATOM 617 O O . GLU A 1 80 ? -2.213 -2.696 30.337 1.00 84.94 80 GLU A O 1
ATOM 622 N N . ALA A 1 81 ? -1.892 -2.811 28.122 1.00 83.06 81 ALA A N 1
ATOM 623 C CA . ALA A 1 81 ? -0.595 -2.138 28.157 1.00 83.06 81 ALA A CA 1
ATOM 624 C C . ALA A 1 81 ? -0.735 -0.630 28.445 1.00 83.06 81 ALA A C 1
ATOM 626 O O . ALA A 1 81 ? -0.012 -0.103 29.291 1.00 83.06 81 ALA A O 1
ATOM 627 N N . ALA A 1 82 ? -1.702 0.047 27.818 1.00 81.00 82 ALA A N 1
ATOM 628 C CA . ALA A 1 82 ? -2.001 1.462 28.046 1.00 81.00 82 ALA A CA 1
ATOM 629 C C . ALA A 1 82 ? -2.443 1.759 29.489 1.00 81.00 82 ALA A C 1
ATOM 631 O O . ALA A 1 82 ? -2.046 2.769 30.059 1.00 81.00 82 ALA A O 1
ATOM 632 N N . LYS A 1 83 ? -3.189 0.857 30.145 1.00 80.12 83 LYS A N 1
ATOM 633 C CA . LYS A 1 83 ? -3.534 0.991 31.575 1.00 80.12 83 LYS A CA 1
ATOM 634 C C . LYS A 1 83 ? -2.298 1.051 32.472 1.00 80.12 83 LYS A C 1
ATOM 636 O O . LYS A 1 83 ? -2.293 1.760 33.472 1.00 80.12 83 LYS A O 1
ATOM 641 N N . LYS A 1 84 ? -1.249 0.304 32.116 1.00 83.44 84 LYS A N 1
ATOM 642 C CA . LYS A 1 84 ? 0.023 0.270 32.857 1.00 83.44 84 LYS A CA 1
ATOM 643 C C . LYS A 1 84 ? 0.917 1.467 32.540 1.00 83.44 84 LYS A C 1
ATOM 645 O O . LYS A 1 84 ? 1.829 1.755 33.308 1.00 83.44 84 LYS A O 1
ATOM 650 N N . ASN A 1 85 ? 0.660 2.157 31.432 1.00 81.62 85 ASN A N 1
ATOM 651 C CA . ASN A 1 85 ? 1.354 3.375 31.052 1.00 81.62 85 ASN A CA 1
ATOM 652 C C . ASN A 1 85 ? 0.356 4.388 30.458 1.00 81.62 85 ASN A C 1
ATOM 654 O O . ASN A 1 85 ? 0.197 4.428 29.237 1.00 81.62 85 ASN A O 1
ATOM 658 N N . PRO A 1 86 ? -0.288 5.225 31.297 1.00 73.06 86 PRO A N 1
ATOM 659 C CA . PRO A 1 86 ? -1.345 6.150 30.873 1.00 73.06 86 PRO A CA 1
ATOM 660 C C . PRO A 1 86 ? -0.935 7.165 29.795 1.00 73.06 86 PRO A C 1
ATOM 662 O O . PRO A 1 86 ? -1.803 7.767 29.170 1.00 73.06 86 PRO A O 1
ATOM 665 N N . SER A 1 87 ? 0.370 7.348 29.556 1.00 74.56 87 SER A N 1
ATOM 666 C CA . SER A 1 87 ? 0.879 8.155 28.439 1.00 74.56 87 SER A CA 1
ATOM 667 C C . SER A 1 87 ? 0.678 7.498 27.060 1.00 74.56 87 SER A C 1
ATOM 669 O O . SER A 1 87 ? 0.798 8.171 26.042 1.00 74.56 87 SER A O 1
ATOM 671 N N . LEU A 1 88 ? 0.330 6.204 27.009 1.00 75.94 88 LEU A N 1
ATOM 672 C CA . LEU A 1 88 ? 0.082 5.424 25.790 1.00 75.94 88 LEU A CA 1
ATOM 673 C C . LEU A 1 88 ? -1.415 5.299 25.488 1.00 75.94 88 LEU A C 1
ATOM 675 O O . LEU A 1 88 ? -1.950 4.195 25.400 1.00 75.94 88 LEU A O 1
ATOM 679 N N . LYS A 1 89 ? -2.102 6.428 25.326 1.00 75.25 89 LYS A N 1
ATOM 680 C CA . LYS A 1 89 ? -3.516 6.453 24.939 1.00 75.25 89 LYS A CA 1
ATOM 681 C C . LYS A 1 89 ? -3.670 7.123 23.573 1.00 75.25 89 LYS A C 1
ATOM 683 O O . LYS A 1 89 ? -3.940 8.320 23.524 1.00 75.25 89 LYS A O 1
ATOM 688 N N . PRO A 1 90 ? -3.448 6.388 22.471 1.00 78.44 90 PRO A N 1
ATOM 689 C CA . PRO A 1 90 ? -3.504 6.990 21.153 1.00 78.44 90 PRO A CA 1
ATOM 690 C C . PRO A 1 90 ? -4.940 7.409 20.825 1.00 78.44 90 PRO A C 1
ATOM 692 O O . PRO A 1 90 ? -5.887 6.640 21.001 1.00 78.44 90 PRO A O 1
ATOM 695 N N . GLU A 1 91 ? -5.095 8.627 20.320 1.00 83.81 91 GLU A N 1
ATOM 696 C CA . GLU A 1 91 ? -6.361 9.152 19.820 1.00 83.81 91 GLU A CA 1
ATOM 697 C C . GLU A 1 91 ? -6.262 9.294 18.306 1.00 83.81 91 GLU A C 1
ATOM 699 O O . GLU A 1 91 ? -5.768 10.288 17.784 1.00 83.81 91 GLU A O 1
ATOM 704 N N . LEU A 1 92 ? -6.736 8.276 17.589 1.00 89.31 92 LEU A N 1
ATOM 705 C CA . LEU A 1 92 ? -6.637 8.235 16.134 1.00 89.31 92 LEU A CA 1
ATOM 706 C C . LEU A 1 92 ? -7.936 8.728 15.489 1.00 89.31 92 LEU A C 1
ATOM 708 O O . LEU A 1 92 ? -9.000 8.124 15.666 1.00 89.31 92 LEU A O 1
ATOM 712 N N . SER A 1 93 ? -7.870 9.813 14.718 1.00 90.88 93 SER A N 1
ATOM 713 C CA . SER A 1 93 ? -8.923 10.201 13.773 1.00 90.88 93 SER A CA 1
ATOM 714 C C . SER A 1 93 ? -8.935 9.283 12.543 1.00 90.88 93 SER A C 1
ATOM 716 O O . SER A 1 93 ? -8.000 8.524 12.306 1.00 90.88 93 SER A O 1
ATOM 718 N N . GLU A 1 94 ? -9.987 9.342 11.721 1.00 87.88 94 GLU A N 1
ATOM 719 C CA . GLU A 1 94 ? -10.037 8.556 10.476 1.00 87.88 94 GLU A CA 1
ATOM 720 C C . GLU A 1 94 ? -8.914 8.952 9.494 1.00 87.88 94 GLU A C 1
ATOM 722 O O . GLU A 1 94 ? -8.403 8.085 8.788 1.00 87.88 94 GLU A O 1
ATOM 727 N N . S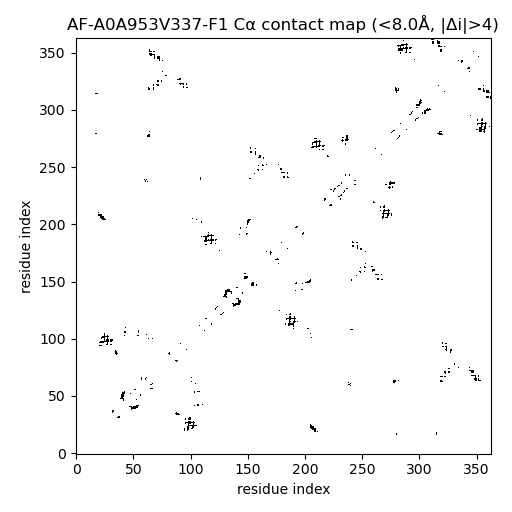ER A 1 95 ? -8.476 10.220 9.512 1.00 88.38 95 SER A N 1
ATOM 728 C CA . SER A 1 95 ? -7.316 10.690 8.740 1.00 88.38 95 SER A CA 1
ATOM 729 C C . SER A 1 95 ? -6.007 10.130 9.291 1.00 88.38 95 SER A C 1
ATOM 731 O O . SER A 1 95 ? -5.184 9.652 8.518 1.00 88.38 95 SER A O 1
ATOM 733 N N . ASP A 1 96 ? -5.840 10.105 10.619 1.00 91.56 96 ASP A N 1
ATOM 734 C CA . ASP A 1 96 ? -4.645 9.529 11.252 1.00 91.56 96 ASP A CA 1
ATOM 735 C C . ASP A 1 96 ? -4.508 8.043 10.917 1.00 91.56 96 ASP A C 1
ATOM 737 O O . ASP A 1 96 ? -3.415 7.561 10.633 1.00 91.56 96 ASP A O 1
ATOM 741 N N . VAL A 1 97 ? -5.624 7.304 10.909 1.00 89.75 97 VAL A N 1
ATOM 742 C CA . VAL A 1 97 ? -5.635 5.886 10.522 1.00 89.75 97 VAL A CA 1
ATOM 743 C C . VAL A 1 97 ? -5.286 5.711 9.041 1.00 89.75 97 VAL A C 1
ATOM 745 O O . VAL A 1 97 ? -4.585 4.760 8.697 1.00 89.75 97 VAL A O 1
ATOM 748 N N . ALA A 1 98 ? -5.756 6.596 8.160 1.00 85.56 98 ALA A N 1
ATOM 749 C CA . ALA A 1 98 ? -5.425 6.538 6.738 1.00 85.56 98 ALA A CA 1
ATOM 750 C C . ALA A 1 98 ? -3.943 6.836 6.481 1.00 85.56 98 ALA A C 1
ATOM 752 O O . ALA A 1 98 ? -3.278 6.092 5.760 1.00 85.56 98 ALA A O 1
ATOM 753 N N . ASP A 1 99 ? -3.402 7.864 7.130 1.00 87.94 99 ASP A N 1
ATOM 754 C CA . ASP A 1 99 ? -1.983 8.197 7.072 1.00 87.94 99 ASP A CA 1
ATOM 755 C C . ASP A 1 99 ? -1.131 7.057 7.666 1.00 87.94 99 ASP A C 1
ATOM 757 O O . ASP A 1 99 ? -0.167 6.620 7.034 1.00 87.94 99 ASP A O 1
ATOM 761 N N . LEU A 1 100 ? -1.520 6.483 8.816 1.00 88.69 100 LEU A N 1
ATOM 762 C CA . LEU A 1 100 ? -0.880 5.289 9.394 1.00 88.69 100 LEU A CA 1
ATOM 763 C C . LEU A 1 100 ? -0.906 4.100 8.440 1.00 88.69 100 LEU A C 1
ATOM 765 O O . LEU A 1 100 ? 0.106 3.411 8.303 1.00 88.69 100 LEU A O 1
ATOM 769 N N . PHE A 1 101 ? -2.035 3.857 7.767 1.00 83.50 101 PHE A N 1
ATOM 770 C CA . PHE A 1 101 ? -2.098 2.834 6.732 1.00 83.50 101 PHE A CA 1
ATOM 771 C C . PHE A 1 101 ? -1.036 3.109 5.669 1.00 83.50 101 PHE A C 1
ATOM 773 O O . PHE A 1 101 ? -0.261 2.206 5.359 1.00 83.50 101 PHE A O 1
ATOM 780 N N . GLY A 1 102 ? -0.971 4.342 5.156 1.00 79.88 102 GLY A N 1
ATOM 781 C CA . GLY A 1 102 ? 0.013 4.773 4.163 1.00 79.88 102 GLY A CA 1
ATOM 782 C C . GLY A 1 102 ? 1.451 4.563 4.614 1.00 79.88 102 GLY A C 1
ATOM 783 O O . GLY A 1 102 ? 2.265 4.043 3.856 1.00 79.88 102 GLY A O 1
ATOM 784 N N . PHE A 1 103 ? 1.760 4.902 5.863 1.00 81.94 103 PHE A N 1
ATOM 785 C CA . PHE A 1 103 ? 3.077 4.687 6.453 1.00 81.94 103 PHE A CA 1
ATOM 786 C C . PHE A 1 103 ? 3.439 3.210 6.560 1.00 81.94 103 PHE A C 1
ATOM 788 O O . PHE A 1 103 ? 4.474 2.792 6.046 1.00 81.94 103 PHE A O 1
ATOM 795 N N . LEU A 1 104 ? 2.585 2.401 7.185 1.00 80.69 104 LEU A N 1
ATOM 796 C CA . LEU A 1 104 ? 2.824 0.968 7.337 1.00 80.69 104 LEU A CA 1
ATOM 797 C C . LEU A 1 104 ? 2.890 0.267 5.973 1.00 80.69 104 LEU A C 1
ATOM 799 O O . LEU A 1 104 ? 3.694 -0.647 5.788 1.00 80.69 104 LEU A O 1
ATOM 803 N N . TYR A 1 105 ? 2.106 0.734 4.999 1.00 75.00 105 TYR A N 1
ATOM 804 C CA . TYR A 1 105 ? 2.179 0.283 3.614 1.00 75.00 105 TYR A CA 1
ATOM 805 C C . TYR A 1 105 ? 3.539 0.611 2.990 1.00 75.00 105 TYR A C 1
ATOM 807 O O . TYR A 1 105 ? 4.209 -0.279 2.464 1.00 75.00 105 TYR A O 1
ATOM 815 N N . ALA A 1 106 ? 3.963 1.875 3.068 1.00 73.69 106 ALA A N 1
ATOM 816 C CA . ALA A 1 106 ? 5.237 2.336 2.532 1.00 73.69 106 ALA A CA 1
ATOM 817 C C . ALA A 1 106 ? 6.405 1.588 3.171 1.00 73.69 106 ALA A C 1
ATOM 819 O O . ALA A 1 106 ? 7.297 1.122 2.470 1.00 73.69 106 ALA A O 1
ATOM 820 N N . VAL A 1 107 ? 6.378 1.407 4.494 1.00 73.06 107 VAL A N 1
ATOM 821 C CA . VAL A 1 107 ? 7.368 0.593 5.194 1.00 73.06 107 VAL A CA 1
ATOM 822 C C . VAL A 1 107 ? 7.422 -0.791 4.571 1.00 73.06 107 VAL A C 1
ATOM 824 O O . VAL A 1 107 ? 8.499 -1.175 4.157 1.00 73.06 107 VAL A O 1
ATOM 827 N N . ARG A 1 108 ? 6.303 -1.510 4.414 1.00 70.88 108 ARG A N 1
ATOM 828 C CA . ARG A 1 108 ? 6.328 -2.849 3.796 1.00 70.88 108 ARG A CA 1
ATOM 829 C C . ARG A 1 108 ? 6.893 -2.855 2.382 1.00 70.88 108 ARG A C 1
ATOM 831 O O . ARG A 1 108 ? 7.578 -3.808 2.029 1.00 70.88 108 ARG A O 1
ATOM 838 N N . PHE A 1 109 ? 6.605 -1.826 1.588 1.00 66.12 109 PHE A N 1
ATOM 839 C CA . PHE A 1 109 ? 7.173 -1.700 0.250 1.00 66.12 109 PHE A CA 1
ATOM 840 C C . PHE A 1 109 ? 8.702 -1.549 0.286 1.00 66.12 109 PHE A C 1
ATOM 842 O O . PHE A 1 109 ? 9.398 -2.142 -0.531 1.00 66.12 109 PHE A O 1
ATOM 849 N N . PHE A 1 110 ? 9.215 -0.778 1.243 1.00 66.38 110 PHE A N 1
ATOM 850 C CA . PHE A 1 110 ? 10.644 -0.505 1.408 1.00 66.38 110 PHE A CA 1
ATOM 851 C C . PHE A 1 110 ? 11.350 -1.439 2.408 1.00 66.38 110 PHE A C 1
ATOM 853 O O . PHE A 1 110 ? 12.542 -1.277 2.667 1.00 66.38 110 PHE A O 1
ATOM 860 N N . GLU A 1 111 ? 10.637 -2.402 2.993 1.00 63.19 111 GLU A N 1
ATOM 861 C CA . GLU A 1 111 ? 11.218 -3.441 3.834 1.00 63.19 111 GLU A CA 1
ATOM 862 C C . GLU A 1 111 ? 11.954 -4.453 2.958 1.00 63.19 111 GLU A C 1
ATOM 864 O O . GLU A 1 111 ? 11.490 -4.852 1.887 1.00 63.19 111 GLU A O 1
ATOM 869 N N . ASN A 1 112 ? 13.080 -4.952 3.463 1.00 62.12 112 ASN A N 1
ATOM 870 C CA . ASN A 1 112 ? 13.877 -5.978 2.793 1.00 62.12 112 ASN A CA 1
ATOM 871 C C . ASN A 1 112 ? 13.234 -7.372 2.960 1.00 62.12 112 ASN A C 1
ATOM 873 O O . ASN A 1 112 ? 13.831 -8.281 3.534 1.00 62.12 112 ASN A O 1
ATOM 877 N N . LEU A 1 113 ? 11.994 -7.546 2.489 1.00 66.31 113 LEU A N 1
ATOM 878 C CA . LEU A 1 113 ? 11.334 -8.859 2.408 1.00 66.31 113 LEU A CA 1
ATOM 879 C C . LEU A 1 113 ? 11.854 -9.696 1.227 1.00 66.31 113 LEU A C 1
ATOM 881 O O . LEU A 1 113 ? 11.604 -10.901 1.157 1.00 66.31 113 LEU A O 1
ATOM 885 N N . GLY A 1 114 ? 12.559 -9.052 0.297 1.00 76.38 114 GLY A N 1
ATOM 886 C CA . GLY A 1 114 ? 13.268 -9.693 -0.802 1.00 76.38 114 GLY A CA 1
ATOM 887 C C . GLY A 1 114 ? 14.709 -10.066 -0.454 1.00 76.38 114 GLY A C 1
ATOM 888 O O . GLY A 1 114 ? 15.287 -9.617 0.533 1.00 76.38 114 GLY A O 1
ATOM 889 N N . ASP A 1 115 ? 15.307 -10.886 -1.305 1.00 88.62 115 ASP A N 1
ATOM 890 C CA . ASP A 1 115 ? 16.698 -11.321 -1.217 1.00 88.62 115 ASP A CA 1
ATOM 891 C C . ASP A 1 115 ? 17.524 -10.634 -2.308 1.00 88.62 115 ASP A C 1
ATOM 893 O O . ASP A 1 115 ? 17.338 -10.886 -3.501 1.00 88.62 115 ASP A O 1
ATOM 897 N N . ALA A 1 116 ? 18.470 -9.782 -1.905 1.00 90.88 116 ALA A N 1
ATOM 898 C CA . ALA A 1 116 ? 19.326 -9.046 -2.837 1.00 90.88 116 ALA A CA 1
ATOM 899 C C . ALA A 1 116 ? 20.174 -9.971 -3.735 1.00 90.88 116 ALA A C 1
ATOM 901 O O . ALA A 1 116 ? 20.497 -9.619 -4.869 1.00 90.88 116 ALA A O 1
ATOM 902 N N . GLY A 1 117 ? 20.532 -11.165 -3.255 1.00 94.62 117 GLY A N 1
ATOM 903 C CA . GLY A 1 117 ? 21.260 -12.167 -4.028 1.00 94.62 117 GLY A CA 1
ATOM 904 C C . GLY A 1 117 ? 20.398 -12.805 -5.118 1.00 94.62 117 GLY A C 1
ATOM 905 O O . GLY A 1 117 ? 20.891 -13.032 -6.226 1.00 94.62 117 GLY A O 1
ATOM 906 N N . ARG A 1 118 ? 19.113 -13.072 -4.844 1.00 95.88 118 ARG A N 1
ATOM 907 C CA . ARG A 1 118 ? 18.129 -13.461 -5.870 1.00 95.88 118 ARG A CA 1
ATOM 908 C C . ARG A 1 118 ? 17.865 -12.311 -6.834 1.00 95.88 118 ARG A C 1
ATOM 910 O O . ARG A 1 118 ? 17.930 -12.523 -8.041 1.00 95.88 118 ARG A O 1
ATOM 917 N N . GLY A 1 119 ? 17.704 -11.094 -6.323 1.00 95.62 119 GLY A N 1
ATOM 918 C CA . GLY A 1 119 ? 17.482 -9.895 -7.129 1.00 95.62 119 GLY A CA 1
ATOM 919 C C . GLY A 1 119 ? 18.612 -9.613 -8.109 1.00 95.62 119 GLY A C 1
ATOM 920 O O . GLY A 1 119 ? 18.363 -9.326 -9.278 1.00 95.62 119 GLY A O 1
ATOM 921 N N . LYS A 1 120 ? 19.865 -9.807 -7.679 1.00 97.38 120 LYS A N 1
ATOM 922 C CA . LYS A 1 120 ? 21.030 -9.744 -8.567 1.00 97.38 120 LYS A CA 1
ATOM 923 C C . LYS A 1 120 ? 20.910 -10.731 -9.727 1.00 97.38 120 LYS A C 1
ATOM 925 O O . LYS A 1 120 ? 21.196 -10.361 -10.861 1.00 97.38 120 LYS A O 1
ATOM 930 N N . ARG A 1 121 ? 20.468 -11.970 -9.472 1.00 97.50 121 ARG A N 1
ATOM 931 C CA . ARG A 1 121 ? 20.265 -12.972 -10.535 1.00 97.50 121 ARG A CA 1
ATOM 932 C C . ARG A 1 121 ? 19.167 -12.547 -11.502 1.00 97.50 121 ARG A C 1
ATOM 934 O O . ARG A 1 121 ? 19.396 -12.610 -12.706 1.00 97.50 121 ARG A O 1
ATOM 941 N N . VAL A 1 122 ? 18.040 -12.050 -10.987 1.00 96.88 122 VAL A N 1
ATOM 942 C CA . VAL A 1 122 ? 16.947 -11.510 -11.811 1.00 96.88 122 VAL A CA 1
ATOM 943 C C . VAL A 1 122 ? 17.459 -10.370 -12.698 1.00 96.88 122 VAL A C 1
ATOM 945 O O . VAL A 1 122 ? 17.227 -10.392 -13.906 1.00 96.88 122 VAL A O 1
ATOM 948 N N . PHE A 1 123 ? 18.224 -9.422 -12.148 1.00 96.50 123 PHE A N 1
ATOM 949 C CA . PHE A 1 123 ? 18.806 -8.319 -12.919 1.00 96.50 123 PHE A CA 1
ATOM 950 C C . PHE A 1 123 ? 19.774 -8.812 -14.004 1.00 96.50 123 PHE A C 1
ATOM 952 O O . PHE A 1 123 ? 19.684 -8.398 -15.161 1.00 96.50 123 PHE A O 1
ATOM 959 N N . THR A 1 124 ? 20.687 -9.725 -13.660 1.00 96.12 124 THR A N 1
ATOM 960 C CA . THR A 1 124 ? 21.653 -10.291 -14.612 1.00 96.12 124 THR A CA 1
ATOM 961 C C . THR A 1 124 ? 20.972 -11.064 -15.741 1.00 96.12 124 THR A C 1
ATOM 963 O O . THR A 1 124 ? 21.434 -11.017 -16.874 1.00 96.12 124 THR A O 1
ATOM 966 N N . GLN A 1 125 ? 19.874 -11.762 -15.467 1.00 94.75 125 GLN A N 1
ATOM 967 C CA . GLN A 1 125 ? 19.173 -12.542 -16.487 1.00 94.75 125 GLN A CA 1
ATOM 968 C C . GLN A 1 125 ? 18.311 -11.673 -17.407 1.00 94.75 125 GLN A C 1
ATOM 970 O O . GLN A 1 125 ? 18.216 -11.962 -18.598 1.00 94.75 125 GLN A O 1
ATOM 975 N N . ASN A 1 126 ? 17.697 -10.616 -16.869 1.00 93.25 126 ASN A N 1
ATOM 976 C CA . ASN A 1 126 ? 16.599 -9.924 -17.549 1.00 93.25 126 ASN A CA 1
ATOM 977 C C . ASN A 1 126 ? 16.910 -8.474 -17.940 1.00 93.25 126 ASN A C 1
ATOM 979 O O . ASN A 1 126 ? 16.298 -7.954 -18.867 1.00 93.25 126 ASN A O 1
ATOM 983 N N . CYS A 1 127 ? 17.845 -7.810 -17.258 1.00 93.62 127 CYS A N 1
ATOM 984 C CA . CYS A 1 127 ? 18.037 -6.360 -17.376 1.00 93.62 127 CYS A CA 1
ATOM 985 C C . CYS A 1 127 ? 19.425 -5.983 -17.914 1.00 93.62 127 CYS A C 1
ATOM 987 O O . CYS A 1 127 ? 19.550 -5.004 -18.650 1.00 93.62 127 CYS A O 1
ATOM 989 N N . VAL A 1 128 ? 20.464 -6.764 -17.592 1.00 94.12 128 VAL A N 1
ATOM 990 C CA . VAL A 1 128 ? 21.873 -6.377 -17.821 1.00 94.12 128 VAL A CA 1
ATOM 991 C C . VAL A 1 128 ? 22.255 -6.190 -19.293 1.00 94.12 128 VAL A C 1
ATOM 993 O O . VAL A 1 128 ? 23.182 -5.450 -19.604 1.00 94.12 128 VAL A O 1
ATOM 996 N N . LYS A 1 129 ? 21.525 -6.823 -20.221 1.00 91.50 129 LYS A N 1
ATOM 997 C CA . LYS A 1 129 ? 21.743 -6.655 -21.670 1.00 91.50 129 LYS A CA 1
ATOM 998 C C . LYS A 1 129 ? 21.447 -5.235 -22.160 1.00 91.50 129 LYS A C 1
ATOM 1000 O O . LYS A 1 129 ? 21.886 -4.856 -23.245 1.00 91.50 129 LYS A O 1
ATOM 1005 N N . CYS A 1 130 ? 20.646 -4.489 -21.401 1.00 93.75 130 CYS A N 1
ATOM 1006 C CA . CYS A 1 130 ? 20.230 -3.135 -21.740 1.00 93.75 130 CYS A CA 1
ATOM 1007 C C . CYS A 1 130 ? 20.647 -2.115 -20.684 1.00 93.75 130 CYS A C 1
ATOM 1009 O O . CYS A 1 130 ? 20.873 -0.973 -21.054 1.00 93.75 130 CYS A O 1
ATOM 1011 N N . HIS A 1 131 ? 20.779 -2.506 -19.415 1.00 95.19 131 HIS A N 1
ATOM 1012 C CA . HIS A 1 131 ? 21.087 -1.596 -18.315 1.00 95.19 131 HIS A CA 1
ATOM 1013 C C . HIS A 1 131 ? 22.343 -2.019 -17.556 1.00 95.19 131 HIS A C 1
ATOM 1015 O O . HIS A 1 131 ? 22.424 -3.128 -17.029 1.00 95.19 131 HIS A O 1
ATOM 1021 N N . ALA A 1 132 ? 23.303 -1.104 -17.449 1.00 95.06 132 ALA A N 1
ATOM 1022 C CA . ALA A 1 132 ? 24.463 -1.256 -16.587 1.00 95.06 132 ALA A CA 1
ATOM 1023 C C . ALA A 1 132 ? 24.101 -0.825 -15.160 1.00 95.06 132 ALA A C 1
ATOM 1025 O O . ALA A 1 132 ? 23.113 -0.126 -14.936 1.00 95.06 132 ALA A O 1
ATOM 1026 N N . LEU A 1 133 ? 24.899 -1.220 -14.167 1.00 94.50 133 LEU A N 1
ATOM 1027 C CA . LEU A 1 133 ? 24.725 -0.692 -12.808 1.00 94.50 133 LEU A CA 1
ATOM 1028 C C . LEU A 1 133 ? 25.216 0.759 -12.713 1.00 94.50 133 LEU A C 1
ATOM 1030 O O . LEU A 1 133 ? 24.570 1.590 -12.078 1.00 94.50 133 LEU A O 1
ATOM 1034 N N . VAL A 1 134 ? 26.353 1.045 -13.351 1.00 92.31 134 VAL A N 1
ATOM 1035 C CA . VAL A 1 134 ? 27.042 2.341 -13.397 1.00 92.31 134 VAL A CA 1
ATOM 1036 C C . VAL A 1 134 ? 27.687 2.483 -14.777 1.00 92.31 134 VAL A C 1
ATOM 1038 O O . VAL A 1 134 ? 28.146 1.479 -15.324 1.00 92.31 134 VAL A O 1
ATOM 1041 N N . GLY A 1 135 ? 27.768 3.713 -15.285 1.00 86.75 135 GLY A N 1
ATOM 1042 C CA . GLY A 1 135 ? 28.436 4.032 -16.546 1.00 86.75 135 GLY A CA 1
ATOM 1043 C C . GLY A 1 135 ? 27.647 3.613 -17.785 1.00 86.75 135 GLY A C 1
ATOM 1044 O O . GLY A 1 135 ? 26.526 3.113 -17.693 1.00 86.75 135 GLY A O 1
ATOM 1045 N N . ASP A 1 136 ? 28.266 3.820 -18.942 1.00 83.56 136 ASP A N 1
ATOM 1046 C CA . ASP A 1 136 ? 27.637 3.636 -20.250 1.00 83.56 136 ASP A CA 1
ATOM 1047 C C . ASP A 1 136 ? 28.075 2.323 -20.924 1.00 83.56 136 ASP A C 1
ATOM 1049 O O . ASP A 1 136 ? 28.760 1.484 -20.337 1.00 83.56 136 ASP A O 1
ATOM 1053 N N . GLY A 1 137 ? 27.688 2.134 -22.189 1.00 81.19 137 GLY A N 1
ATOM 1054 C CA . GLY A 1 137 ? 28.104 0.984 -23.006 1.00 81.19 137 GLY A CA 1
ATOM 1055 C C . GLY A 1 137 ? 27.020 -0.073 -23.206 1.00 81.19 137 GLY A C 1
ATOM 1056 O O . GLY A 1 137 ? 27.248 -1.077 -23.878 1.00 81.19 137 GLY A O 1
ATOM 1057 N N . VAL A 1 138 ? 25.823 0.177 -22.680 1.00 88.94 138 VAL A N 1
ATOM 1058 C CA . VAL A 1 138 ? 24.601 -0.547 -23.027 1.00 88.94 138 VAL A CA 1
ATOM 1059 C C . VAL A 1 138 ? 23.505 0.441 -23.449 1.00 88.94 138 VAL A C 1
ATOM 1061 O O . VAL A 1 138 ? 23.597 1.623 -23.128 1.00 88.94 138 VAL A O 1
ATOM 1064 N N . PRO A 1 139 ? 22.481 -0.006 -24.195 1.00 89.81 139 PRO A N 1
ATOM 1065 C CA . PRO A 1 139 ? 21.486 0.890 -24.795 1.00 89.81 139 PRO A CA 1
ATOM 1066 C C . PRO A 1 139 ? 20.652 1.749 -23.835 1.00 89.81 139 PRO A C 1
ATOM 1068 O O . PRO A 1 139 ? 20.115 2.765 -24.264 1.00 89.81 139 PRO A O 1
ATOM 1071 N N . GLY A 1 140 ? 20.465 1.325 -22.586 1.00 89.38 140 GLY A N 1
ATOM 1072 C CA . GLY A 1 140 ? 19.656 2.022 -21.591 1.00 89.38 140 GLY A CA 1
ATOM 1073 C C . GLY A 1 140 ? 20.505 2.651 -20.492 1.00 89.38 140 GLY A C 1
ATOM 1074 O O . GLY A 1 140 ? 21.576 2.148 -20.156 1.00 89.38 140 GLY A O 1
ATOM 1075 N N . ASN A 1 141 ? 19.982 3.717 -19.880 1.00 91.88 141 ASN A N 1
ATOM 1076 C CA . ASN A 1 141 ? 20.676 4.432 -18.809 1.00 91.88 141 ASN A CA 1
ATOM 1077 C C . ASN A 1 141 ? 21.028 3.497 -17.639 1.00 91.88 141 ASN A C 1
ATOM 1079 O O . ASN A 1 141 ? 20.217 2.614 -17.296 1.00 91.88 141 ASN A O 1
ATOM 1083 N N . PRO A 1 142 ? 22.185 3.709 -16.987 1.00 94.19 142 PRO A N 1
ATOM 1084 C CA . PRO A 1 142 ? 22.595 2.903 -15.852 1.00 94.19 142 PRO A CA 1
ATOM 1085 C C . PRO A 1 142 ? 21.650 3.060 -14.660 1.00 94.19 142 PRO A C 1
ATOM 1087 O O . PRO A 1 142 ? 21.084 4.126 -14.417 1.00 94.19 142 PRO A O 1
ATOM 1090 N N . VAL A 1 143 ? 21.531 1.997 -13.863 1.00 93.75 143 VAL A N 1
ATOM 1091 C CA . VAL A 1 143 ? 20.676 1.946 -12.663 1.00 93.75 143 VAL A CA 1
ATOM 1092 C C . VAL A 1 143 ? 20.997 3.075 -11.681 1.00 93.75 143 VAL A C 1
ATOM 1094 O O . VAL A 1 143 ? 20.091 3.632 -11.063 1.00 93.75 143 VAL A O 1
ATOM 1097 N N . ALA A 1 144 ? 22.270 3.460 -11.553 1.00 92.06 144 ALA A N 1
ATOM 1098 C CA . ALA A 1 144 ? 22.690 4.566 -10.693 1.00 92.06 144 ALA A CA 1
ATOM 1099 C C .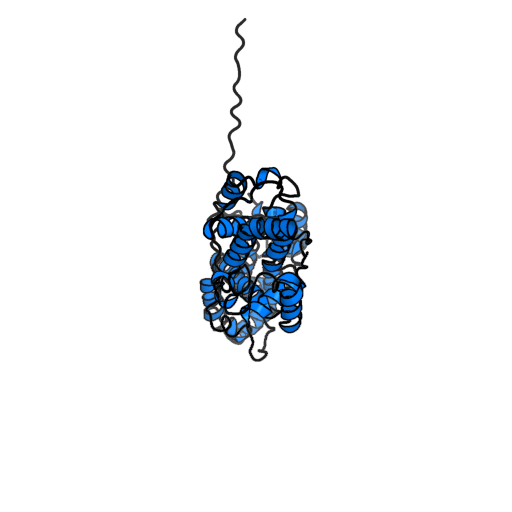 ALA A 1 144 ? 21.979 5.900 -11.008 1.00 92.06 144 ALA A C 1
ATOM 1101 O O . ALA A 1 144 ? 21.810 6.727 -10.110 1.00 92.06 144 ALA A O 1
ATOM 1102 N N . GLU A 1 145 ? 21.508 6.103 -12.238 1.00 92.19 145 GLU A N 1
ATOM 1103 C CA . GLU A 1 145 ? 20.804 7.317 -12.670 1.00 92.19 145 GLU A CA 1
ATOM 1104 C C . GLU A 1 145 ? 19.283 7.236 -12.502 1.00 92.19 145 GLU A C 1
ATOM 1106 O O . GLU A 1 145 ? 18.566 8.208 -12.750 1.00 92.19 145 GLU A O 1
ATOM 1111 N N . TRP A 1 146 ? 18.751 6.095 -12.059 1.00 92.56 146 TRP A N 1
ATOM 1112 C CA . TRP A 1 146 ? 17.312 5.911 -11.910 1.00 92.56 146 TRP A CA 1
ATOM 1113 C C . TRP A 1 146 ? 16.806 6.650 -10.669 1.00 92.56 146 TRP A C 1
ATOM 1115 O O . TRP A 1 146 ? 16.686 6.089 -9.579 1.00 92.56 146 TRP A O 1
ATOM 1125 N N . ALA A 1 147 ? 16.478 7.932 -10.842 1.00 89.69 147 ALA A N 1
ATOM 1126 C CA . ALA A 1 147 ? 15.862 8.755 -9.802 1.00 89.69 147 ALA A CA 1
ATOM 1127 C C . ALA A 1 147 ? 14.561 8.137 -9.260 1.00 89.69 147 ALA A C 1
ATOM 1129 O O . ALA A 1 147 ? 14.239 8.313 -8.094 1.00 89.69 147 ALA A O 1
ATOM 1130 N N . SER A 1 148 ? 13.849 7.351 -10.069 1.00 91.06 148 SER A N 1
ATOM 1131 C CA . SER A 1 148 ? 12.600 6.700 -9.676 1.00 91.06 148 SER A CA 1
ATOM 1132 C C . SER A 1 148 ? 12.759 5.579 -8.648 1.00 91.06 148 SER A C 1
ATOM 1134 O O . SER A 1 148 ? 11.770 5.183 -8.054 1.00 91.06 148 SER A O 1
ATOM 1136 N N . LEU A 1 149 ? 13.964 5.050 -8.391 1.00 89.31 149 LEU A N 1
ATOM 1137 C CA . LEU A 1 149 ? 14.146 3.947 -7.427 1.00 89.31 149 LEU A CA 1
ATOM 1138 C C . LEU A 1 149 ? 13.759 4.304 -5.984 1.00 89.31 149 LEU A C 1
ATOM 1140 O O . LEU A 1 149 ? 13.561 3.404 -5.165 1.00 89.31 149 LEU A O 1
ATOM 1144 N N . VAL A 1 150 ? 13.653 5.600 -5.682 1.00 85.50 150 VAL A N 1
ATOM 1145 C CA . VAL A 1 150 ? 13.231 6.094 -4.369 1.00 85.50 150 VAL A CA 1
ATOM 1146 C C . VAL A 1 150 ? 11.722 6.290 -4.237 1.00 85.50 150 VAL A C 1
ATOM 1148 O O . VAL A 1 150 ? 11.247 6.472 -3.121 1.00 85.50 150 VAL A O 1
ATOM 1151 N N . ASP A 1 151 ? 10.972 6.242 -5.343 1.00 86.88 151 ASP A N 1
ATOM 1152 C CA . ASP A 1 151 ? 9.521 6.424 -5.364 1.00 86.88 151 ASP A CA 1
ATOM 1153 C C .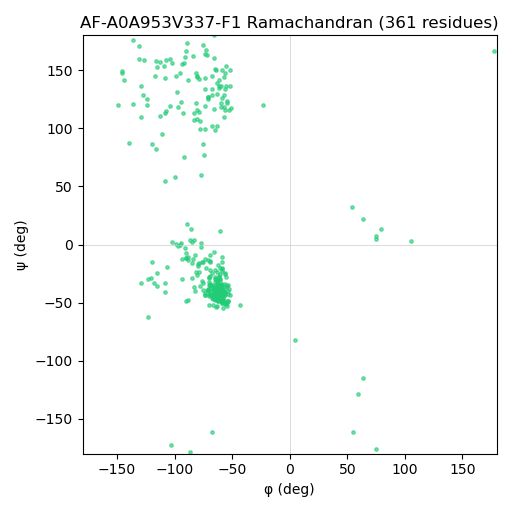 ASP A 1 151 ? 8.863 5.259 -6.130 1.00 86.88 151 ASP A C 1
ATOM 1155 O O . ASP A 1 151 ? 8.992 5.177 -7.353 1.00 86.88 151 ASP A O 1
ATOM 1159 N N . PRO A 1 152 ? 8.145 4.343 -5.457 1.00 83.44 152 PRO A N 1
ATOM 1160 C CA . PRO A 1 152 ? 7.526 3.184 -6.094 1.00 83.44 152 PRO A CA 1
ATOM 1161 C C . PRO A 1 152 ? 6.578 3.529 -7.229 1.00 83.44 152 PRO A C 1
ATOM 1163 O O . PRO A 1 152 ? 6.496 2.784 -8.206 1.00 83.44 152 PRO A O 1
ATOM 1166 N N . VAL A 1 153 ? 5.816 4.613 -7.080 1.00 88.19 153 VAL A N 1
ATOM 1167 C CA . VAL A 1 153 ? 4.804 4.992 -8.060 1.00 88.19 153 VAL A CA 1
ATOM 1168 C C . VAL A 1 153 ? 5.490 5.596 -9.278 1.00 88.19 153 VAL A C 1
ATOM 1170 O O . VAL A 1 153 ? 5.110 5.278 -10.407 1.00 88.19 153 VAL A O 1
ATOM 1173 N N . ASP A 1 154 ? 6.549 6.390 -9.078 1.00 91.62 154 ASP A N 1
ATOM 1174 C CA . ASP A 1 154 ? 7.361 6.852 -10.204 1.00 91.62 154 ASP A CA 1
ATOM 1175 C C . ASP A 1 154 ? 8.105 5.698 -10.880 1.00 91.62 154 ASP A C 1
ATOM 1177 O O . ASP A 1 154 ? 8.148 5.653 -12.107 1.00 91.62 154 ASP A O 1
ATOM 1181 N N . LEU A 1 155 ? 8.645 4.735 -10.122 1.00 90.56 155 LEU A N 1
ATOM 1182 C CA . LEU A 1 155 ? 9.295 3.551 -10.689 1.00 90.56 155 LEU A CA 1
ATOM 1183 C C . LEU A 1 155 ? 8.320 2.773 -11.567 1.00 90.56 155 LEU A C 1
ATOM 1185 O O . LEU A 1 155 ? 8.615 2.520 -12.733 1.00 90.56 155 LEU A O 1
ATOM 1189 N N . LEU A 1 156 ? 7.132 2.478 -11.037 1.00 89.94 156 LEU A N 1
ATOM 1190 C CA . LEU A 1 156 ? 6.060 1.814 -11.765 1.00 89.94 156 LEU A CA 1
ATOM 1191 C C . LEU A 1 156 ? 5.697 2.561 -13.051 1.00 89.94 156 LEU A C 1
ATOM 1193 O O . LEU A 1 156 ? 5.635 1.964 -14.126 1.00 89.94 156 LEU A O 1
ATOM 1197 N N . ARG A 1 157 ? 5.491 3.878 -12.954 1.00 92.94 157 ARG A N 1
ATOM 1198 C CA . ARG A 1 157 ? 5.174 4.729 -14.100 1.00 92.94 157 ARG A CA 1
ATOM 1199 C C . ARG A 1 157 ? 6.296 4.739 -15.130 1.00 92.94 157 ARG A C 1
ATOM 1201 O O . ARG A 1 157 ? 6.012 4.642 -16.320 1.00 92.94 157 ARG A O 1
ATOM 1208 N N . ARG A 1 158 ? 7.558 4.869 -14.720 1.00 92.56 158 ARG A N 1
ATOM 1209 C CA . ARG A 1 158 ? 8.693 4.880 -15.652 1.00 92.56 158 ARG A CA 1
ATOM 1210 C C . ARG A 1 158 ? 8.850 3.540 -16.348 1.00 92.56 158 ARG A C 1
ATOM 1212 O O . ARG A 1 158 ? 8.996 3.530 -17.565 1.00 92.56 158 ARG A O 1
ATOM 1219 N N . THR A 1 159 ? 8.755 2.432 -15.615 1.00 90.56 159 THR A N 1
ATOM 1220 C CA . THR A 1 159 ? 8.777 1.088 -16.203 1.00 90.56 159 THR A CA 1
ATOM 1221 C C . THR A 1 159 ? 7.626 0.904 -17.187 1.00 90.56 159 THR A C 1
ATOM 1223 O O . THR A 1 159 ? 7.852 0.407 -18.286 1.00 90.56 159 THR A O 1
ATOM 1226 N N . TRP A 1 160 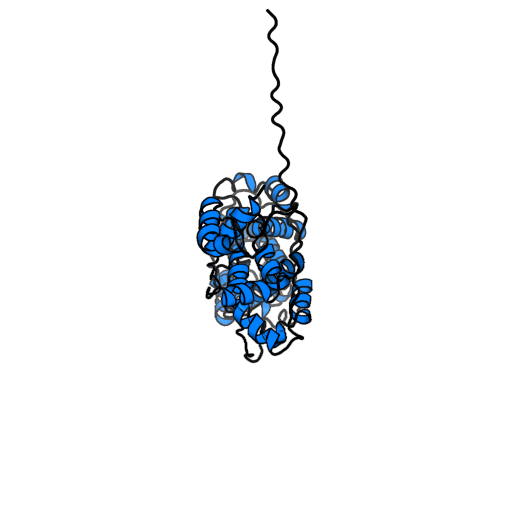? 6.420 1.362 -16.836 1.00 90.88 160 TRP A N 1
ATOM 1227 C CA . TRP A 1 160 ? 5.274 1.365 -17.743 1.00 90.88 160 TRP A CA 1
ATOM 1228 C C . TRP A 1 160 ? 5.567 2.158 -19.011 1.00 90.88 160 TRP A C 1
ATOM 1230 O O . TRP A 1 160 ? 5.494 1.608 -20.094 1.00 90.88 160 TRP A O 1
ATOM 1240 N N . LEU A 1 161 ? 5.978 3.421 -18.910 1.00 91.31 161 LEU A N 1
ATOM 1241 C CA . LEU A 1 161 ? 6.237 4.246 -20.093 1.00 91.31 161 LEU A CA 1
ATOM 1242 C C . LEU A 1 161 ? 7.402 3.733 -20.948 1.00 91.31 161 LEU A C 1
ATOM 1244 O O . LEU A 1 161 ? 7.408 3.963 -22.155 1.00 91.31 161 LEU A O 1
ATOM 1248 N N . HIS A 1 162 ? 8.362 3.039 -20.338 1.00 91.81 162 HIS A N 1
ATOM 1249 C CA . HIS A 1 162 ? 9.505 2.454 -21.029 1.00 91.81 162 HIS A CA 1
ATOM 1250 C C . HIS A 1 162 ? 9.176 1.123 -21.728 1.00 91.81 162 HIS A C 1
ATOM 1252 O O . HIS A 1 162 ? 9.924 0.693 -22.605 1.00 91.81 162 HIS A O 1
ATOM 1258 N N . ALA A 1 163 ? 8.061 0.461 -21.397 1.00 90.56 163 ALA A N 1
ATOM 1259 C CA . ALA A 1 163 ? 7.806 -0.894 -21.887 1.00 90.56 163 ALA A CA 1
ATOM 1260 C C . ALA A 1 163 ? 7.650 -0.974 -23.420 1.00 90.56 163 ALA A C 1
ATOM 1262 O O . ALA A 1 163 ? 8.066 -1.965 -24.010 1.00 90.56 163 ALA A O 1
ATOM 1263 N N . ASP A 1 164 ? 7.166 0.085 -24.079 1.00 89.75 164 ASP A N 1
ATOM 1264 C CA . ASP A 1 164 ? 7.049 0.175 -25.543 1.00 89.75 164 ASP A CA 1
ATOM 1265 C C . ASP A 1 164 ? 8.439 0.135 -26.204 1.00 89.75 164 ASP A C 1
ATOM 1267 O O . ASP A 1 164 ? 8.622 -0.480 -27.257 1.00 89.75 164 ASP A O 1
ATOM 1271 N N . ASP A 1 165 ? 9.430 0.790 -25.589 1.00 91.12 165 ASP A N 1
ATOM 1272 C CA . ASP A 1 165 ? 10.815 0.781 -26.067 1.00 91.12 165 ASP A CA 1
ATOM 1273 C C . ASP A 1 165 ? 11.451 -0.591 -25.855 1.00 91.12 165 ASP A C 1
ATOM 1275 O O . ASP A 1 165 ? 12.145 -1.090 -26.742 1.00 91.12 165 ASP A O 1
ATOM 1279 N N . ILE A 1 166 ? 11.170 -1.227 -24.713 1.00 92.44 166 ILE A N 1
ATOM 1280 C CA . ILE A 1 166 ? 11.650 -2.578 -24.410 1.00 92.44 166 ILE A CA 1
ATOM 1281 C C . ILE A 1 166 ? 11.062 -3.585 -25.406 1.00 92.44 166 ILE A C 1
ATOM 1283 O O . ILE A 1 166 ? 11.818 -4.371 -25.969 1.00 92.44 166 ILE A O 1
ATOM 1287 N N . VAL A 1 167 ? 9.750 -3.544 -25.674 1.00 91.69 167 VAL A N 1
ATOM 1288 C CA . VAL A 1 167 ? 9.093 -4.425 -26.658 1.00 91.69 167 VAL A CA 1
ATOM 1289 C C . VAL A 1 167 ? 9.752 -4.272 -28.029 1.00 91.69 167 VAL A C 1
ATOM 1291 O O . VAL A 1 167 ? 10.225 -5.259 -28.586 1.00 91.69 167 VAL A O 1
ATOM 1294 N N . ARG A 1 168 ? 9.901 -3.036 -28.530 1.00 90.56 168 ARG A N 1
ATOM 1295 C CA . ARG A 1 168 ? 10.569 -2.779 -29.819 1.00 90.56 168 ARG A CA 1
ATOM 1296 C C . ARG A 1 168 ? 12.015 -3.278 -29.845 1.00 90.56 168 ARG A C 1
ATOM 1298 O O . ARG A 1 168 ? 12.453 -3.849 -30.845 1.00 90.56 168 ARG A O 1
ATOM 1305 N N . ALA A 1 169 ? 12.765 -3.061 -28.766 1.00 92.06 169 ALA A N 1
ATOM 1306 C CA . ALA A 1 169 ? 14.150 -3.504 -28.670 1.00 92.06 169 ALA A CA 1
ATOM 1307 C C . ALA A 1 169 ? 14.254 -5.037 -28.697 1.00 92.06 169 ALA A C 1
ATOM 1309 O O . ALA A 1 169 ? 15.092 -5.573 -29.425 1.00 92.06 169 ALA A O 1
ATOM 1310 N N . LEU A 1 170 ? 13.393 -5.739 -27.956 1.00 93.06 170 LEU A N 1
ATOM 1311 C CA . LEU A 1 170 ? 13.349 -7.202 -27.933 1.00 93.06 170 LEU A CA 1
ATOM 1312 C C . LEU A 1 170 ? 12.929 -7.776 -29.291 1.00 93.06 170 LEU A C 1
ATOM 1314 O O . LEU A 1 170 ? 13.615 -8.665 -29.797 1.00 93.06 170 LEU A O 1
ATOM 1318 N N . ASP A 1 171 ? 11.900 -7.211 -29.927 1.00 91.69 171 ASP A N 1
ATOM 1319 C CA . ASP A 1 171 ? 11.444 -7.625 -31.260 1.00 91.69 171 ASP A CA 1
ATOM 1320 C C . ASP A 1 171 ? 12.558 -7.476 -32.305 1.00 91.69 171 ASP A C 1
ATOM 1322 O O . ASP A 1 171 ? 12.821 -8.402 -33.077 1.00 91.69 171 ASP A O 1
ATOM 1326 N N . SER A 1 172 ? 13.292 -6.355 -32.278 1.00 92.69 172 SER A N 1
ATOM 1327 C CA . SER A 1 172 ? 14.418 -6.113 -33.195 1.00 92.69 172 SER A CA 1
ATOM 1328 C C . SER A 1 172 ? 15.549 -7.141 -33.047 1.00 92.69 172 SER A C 1
ATOM 1330 O O . SER A 1 172 ? 16.262 -7.432 -34.007 1.00 92.69 172 SER A O 1
ATOM 1332 N N . ARG A 1 173 ? 15.686 -7.729 -31.851 1.00 92.38 173 ARG A N 1
ATOM 1333 C CA . ARG A 1 173 ? 16.687 -8.750 -31.514 1.00 92.38 173 ARG A CA 1
ATOM 1334 C C . ARG A 1 173 ? 16.133 -10.173 -31.555 1.00 92.38 173 ARG A C 1
ATOM 1336 O O . ARG A 1 173 ? 16.881 -11.111 -31.294 1.00 92.38 173 ARG A O 1
ATOM 1343 N N . ARG A 1 174 ? 14.847 -10.346 -31.886 1.00 94.00 174 ARG A N 1
ATOM 1344 C CA . ARG A 1 174 ? 14.124 -11.631 -31.825 1.00 94.00 174 ARG A CA 1
ATOM 1345 C C . ARG A 1 174 ? 14.210 -12.292 -30.443 1.00 94.00 174 ARG A C 1
ATOM 1347 O O . ARG A 1 174 ? 14.227 -13.517 -30.326 1.00 94.00 174 ARG A O 1
ATOM 1354 N N . GLU A 1 175 ? 14.275 -11.474 -29.398 1.00 92.06 175 GLU A N 1
ATOM 1355 C CA . GLU A 1 175 ? 14.264 -11.917 -28.009 1.00 92.06 175 GLU A CA 1
ATOM 1356 C C . GLU A 1 175 ? 12.835 -11.910 -27.457 1.00 92.06 175 GLU A C 1
ATOM 1358 O O . GLU A 1 175 ? 11.958 -11.199 -27.941 1.00 92.06 175 GLU A O 1
ATOM 1363 N N . LYS A 1 176 ? 12.581 -12.734 -26.438 1.00 91.94 176 LYS A N 1
ATOM 1364 C CA . LYS A 1 176 ? 11.259 -12.836 -25.812 1.00 91.94 176 LYS A CA 1
ATOM 1365 C C . LYS A 1 176 ? 11.181 -11.949 -24.577 1.00 91.94 176 LYS A C 1
ATOM 1367 O O . LYS A 1 176 ? 12.155 -11.821 -23.843 1.00 91.94 176 LYS A O 1
ATOM 1372 N N . TRP A 1 177 ? 9.988 -11.421 -24.311 1.00 93.69 177 TRP A N 1
ATOM 1373 C CA . TRP A 1 177 ? 9.686 -10.733 -23.059 1.00 93.69 177 TRP A CA 1
ATOM 1374 C C . TRP A 1 177 ? 9.873 -11.666 -21.858 1.00 93.69 177 TRP A C 1
ATOM 1376 O O . TRP A 1 177 ? 9.199 -12.696 -21.752 1.00 93.69 177 TRP A O 1
ATOM 1386 N N . SER A 1 178 ? 10.747 -11.283 -20.931 1.00 93.00 178 SER A N 1
ATOM 1387 C CA . SER A 1 178 ? 10.916 -11.992 -19.666 1.00 93.00 178 SER A CA 1
ATOM 1388 C C . SER A 1 178 ? 9.743 -11.718 -18.738 1.00 93.00 178 SER A C 1
ATOM 1390 O O . SER A 1 178 ? 9.498 -10.579 -18.345 1.00 93.00 178 SER A O 1
ATOM 1392 N N . ARG A 1 179 ? 9.010 -12.764 -18.355 1.00 94.50 179 ARG A N 1
ATOM 1393 C CA . ARG A 1 179 ? 7.999 -12.652 -17.300 1.00 94.50 179 ARG A CA 1
ATOM 1394 C C . ARG A 1 179 ? 8.685 -12.670 -15.940 1.00 94.50 179 ARG A C 1
ATOM 1396 O O . ARG A 1 179 ? 9.633 -13.424 -15.768 1.00 94.50 179 ARG A O 1
ATOM 1403 N N . LEU A 1 180 ? 8.171 -11.873 -15.011 1.00 94.06 180 LEU A N 1
ATOM 1404 C CA . LEU A 1 180 ? 8.608 -11.863 -13.614 1.00 94.06 180 LEU A CA 1
ATOM 1405 C C . LEU A 1 180 ? 7.446 -12.285 -12.718 1.00 94.06 180 LEU A C 1
ATOM 1407 O O . LEU A 1 180 ? 6.299 -11.949 -13.019 1.00 94.06 180 LEU A O 1
ATOM 1411 N N . ASP A 1 181 ? 7.704 -12.995 -11.631 1.00 91.75 181 ASP A N 1
ATOM 1412 C CA . ASP A 1 181 ? 6.738 -13.126 -10.540 1.00 91.75 181 ASP A CA 1
ATOM 1413 C C . ASP A 1 181 ? 6.900 -12.012 -9.486 1.00 91.75 181 ASP A C 1
ATOM 1415 O O . ASP A 1 181 ? 7.792 -11.161 -9.566 1.00 91.75 181 ASP A O 1
ATOM 1419 N N . SER A 1 182 ? 5.985 -11.962 -8.511 1.00 85.12 182 SER A N 1
ATOM 1420 C CA . SER A 1 182 ? 5.995 -10.905 -7.495 1.00 85.12 182 SER A CA 1
ATOM 1421 C C . SER A 1 182 ? 7.173 -11.012 -6.528 1.00 85.12 182 SER A C 1
ATOM 1423 O O . SER A 1 182 ? 7.621 -9.986 -6.007 1.00 85.12 182 SER A O 1
ATOM 1425 N N . GLN A 1 183 ? 7.710 -12.215 -6.307 1.00 87.88 183 GLN A N 1
ATOM 1426 C CA . GLN A 1 183 ? 8.906 -12.413 -5.497 1.00 87.88 183 GLN A CA 1
ATOM 1427 C C . GLN A 1 183 ? 10.146 -11.952 -6.261 1.00 87.88 183 GLN A C 1
ATOM 1429 O O . GLN A 1 183 ? 10.955 -11.233 -5.687 1.00 87.88 183 GLN A O 1
ATOM 1434 N N . GLU A 1 184 ? 10.268 -12.280 -7.547 1.00 93.12 184 GLU A N 1
ATOM 1435 C CA . GLU A 1 184 ? 11.363 -11.818 -8.403 1.00 93.12 184 GLU A CA 1
ATOM 1436 C C . GLU A 1 184 ? 11.391 -10.292 -8.510 1.00 93.12 184 GLU A C 1
ATOM 1438 O O . GLU A 1 184 ? 12.458 -9.694 -8.391 1.00 93.12 184 GLU A O 1
ATOM 1443 N N . MET A 1 185 ? 10.229 -9.647 -8.669 1.00 91.12 185 MET A N 1
ATOM 1444 C CA . MET A 1 185 ? 10.121 -8.184 -8.669 1.00 91.12 185 MET A CA 1
ATOM 1445 C C . MET A 1 185 ? 10.532 -7.580 -7.319 1.00 91.12 185 MET A C 1
ATOM 1447 O O . MET A 1 185 ? 11.237 -6.573 -7.276 1.00 91.12 185 MET A O 1
ATOM 1451 N N . THR A 1 186 ? 10.124 -8.206 -6.211 1.00 87.50 186 THR A N 1
ATOM 1452 C CA . THR A 1 186 ? 10.493 -7.765 -4.855 1.00 87.50 186 THR A CA 1
ATOM 1453 C C . THR A 1 186 ? 11.993 -7.935 -4.604 1.00 87.50 186 THR A C 1
ATOM 1455 O O . THR A 1 186 ? 12.652 -7.017 -4.123 1.00 87.50 186 THR A O 1
ATOM 1458 N N . ASP A 1 187 ? 12.560 -9.083 -4.973 1.00 91.44 187 ASP A N 1
ATOM 1459 C CA . ASP A 1 187 ? 13.990 -9.370 -4.862 1.00 91.44 187 ASP A CA 1
ATOM 1460 C C . ASP A 1 187 ? 14.810 -8.396 -5.724 1.00 91.44 187 ASP A C 1
ATOM 1462 O O . ASP A 1 187 ? 15.814 -7.849 -5.260 1.00 91.44 187 ASP A O 1
ATOM 1466 N N . LEU A 1 188 ? 14.369 -8.143 -6.964 1.00 93.25 188 LEU A N 1
ATOM 1467 C CA . LEU A 1 188 ? 14.979 -7.177 -7.878 1.00 93.25 188 LEU A CA 1
ATOM 1468 C C . LEU A 1 188 ? 14.987 -5.774 -7.270 1.00 93.25 188 LEU A C 1
ATOM 1470 O O . LEU A 1 188 ? 16.037 -5.137 -7.241 1.00 93.25 188 LEU A O 1
ATOM 1474 N N . LEU A 1 189 ? 13.854 -5.309 -6.743 1.00 89.69 189 LEU A N 1
ATOM 1475 C CA . LEU A 1 189 ? 13.759 -4.007 -6.088 1.00 89.69 189 LEU A CA 1
ATOM 1476 C C . LEU A 1 189 ? 14.741 -3.891 -4.915 1.00 89.69 189 LEU A C 1
ATOM 1478 O O . LEU A 1 189 ? 15.505 -2.928 -4.859 1.00 89.69 189 LEU A O 1
ATOM 1482 N N . VAL A 1 190 ? 14.772 -4.896 -4.030 1.00 88.50 190 VAL A N 1
ATOM 1483 C CA . VAL A 1 190 ? 15.702 -4.938 -2.891 1.00 88.50 190 VAL A CA 1
ATOM 1484 C C . VAL A 1 190 ? 17.148 -4.866 -3.375 1.00 88.50 190 VAL A C 1
ATOM 1486 O O . VAL A 1 190 ? 17.936 -4.090 -2.834 1.00 88.50 190 VAL A O 1
ATOM 1489 N N . TYR A 1 191 ? 17.513 -5.622 -4.412 1.00 93.12 191 TYR A N 1
ATOM 1490 C CA . TYR A 1 191 ? 18.857 -5.558 -4.983 1.00 93.12 191 TYR A CA 1
ATOM 1491 C C . TYR A 1 191 ? 19.204 -4.153 -5.487 1.00 93.12 191 TYR A C 1
ATOM 1493 O O . TYR A 1 191 ? 20.251 -3.622 -5.114 1.00 93.12 191 TYR A O 1
ATOM 1501 N N . LEU A 1 192 ? 18.330 -3.545 -6.295 1.00 92.56 192 LEU A N 1
ATOM 1502 C CA . LEU A 1 192 ? 18.588 -2.244 -6.913 1.00 92.56 192 LEU A CA 1
ATOM 1503 C C . LEU A 1 192 ? 18.622 -1.111 -5.886 1.00 92.56 192 LEU A C 1
ATOM 1505 O O . LEU A 1 192 ? 19.463 -0.229 -6.002 1.00 92.56 192 LEU A O 1
ATOM 1509 N N . GLN A 1 193 ? 17.767 -1.142 -4.861 1.00 88.88 193 GLN A N 1
ATOM 1510 C CA . GLN A 1 193 ? 17.756 -0.129 -3.804 1.00 88.88 193 GLN A CA 1
ATOM 1511 C C . GLN A 1 193 ? 18.988 -0.224 -2.895 1.00 88.88 193 GLN A C 1
ATOM 1513 O O . GLN A 1 193 ? 19.503 0.811 -2.475 1.00 88.88 193 GLN A O 1
ATOM 1518 N N . ASN A 1 194 ? 19.527 -1.426 -2.665 1.00 88.75 194 ASN A N 1
ATOM 1519 C CA . ASN A 1 194 ? 20.706 -1.641 -1.819 1.00 88.75 194 ASN A CA 1
ATOM 1520 C C . ASN A 1 194 ? 22.059 -1.420 -2.535 1.00 88.75 194 ASN A C 1
ATOM 1522 O O . ASN A 1 194 ? 23.116 -1.619 -1.926 1.00 88.75 194 ASN A O 1
ATOM 1526 N N . LEU A 1 195 ? 22.069 -0.985 -3.801 1.00 90.38 195 LEU A N 1
ATOM 1527 C CA . LEU A 1 195 ? 23.308 -0.627 -4.497 1.00 90.38 195 LEU A CA 1
ATOM 1528 C C . LEU A 1 195 ? 23.992 0.590 -3.840 1.00 90.38 195 LEU A C 1
ATOM 1530 O O . LEU A 1 195 ? 23.316 1.476 -3.313 1.00 90.38 195 LEU A O 1
ATOM 1534 N N . PRO A 1 196 ? 25.334 0.710 -3.911 1.00 90.12 196 PRO A N 1
ATOM 1535 C CA . PRO A 1 196 ? 26.054 1.840 -3.317 1.00 90.12 196 PRO A CA 1
ATOM 1536 C C . PRO A 1 196 ? 25.550 3.221 -3.759 1.00 90.12 196 PRO A C 1
ATOM 1538 O O . PRO A 1 196 ? 25.524 4.138 -2.946 1.00 90.12 196 PRO A O 1
ATOM 1541 N N . ALA A 1 197 ? 25.115 3.357 -5.017 1.00 84.94 197 ALA A N 1
ATOM 1542 C CA . ALA A 1 197 ? 24.642 4.617 -5.596 1.00 84.94 197 ALA A CA 1
ATOM 1543 C C . ALA A 1 197 ? 23.229 5.040 -5.137 1.00 84.94 197 ALA A C 1
ATOM 1545 O O . ALA A 1 197 ? 22.830 6.186 -5.358 1.00 84.94 197 ALA A O 1
ATOM 1546 N N . THR A 1 198 ? 22.463 4.127 -4.534 1.00 81.94 198 THR A N 1
ATOM 1547 C CA . THR A 1 198 ? 21.031 4.305 -4.230 1.00 81.94 198 THR A CA 1
ATOM 1548 C C . THR A 1 198 ? 20.703 4.127 -2.751 1.00 81.94 198 THR A C 1
ATOM 1550 O O . THR A 1 198 ? 19.790 4.785 -2.265 1.00 81.94 198 THR A O 1
ATOM 1553 N N . ARG A 1 199 ? 21.463 3.300 -2.019 1.00 83.44 199 ARG A N 1
ATOM 1554 C CA . ARG A 1 199 ? 21.159 2.876 -0.637 1.00 83.44 199 ARG A CA 1
ATOM 1555 C C . ARG A 1 199 ? 21.040 4.001 0.393 1.00 83.44 199 ARG A C 1
ATOM 1557 O O . ARG A 1 199 ? 20.493 3.781 1.464 1.00 83.44 199 ARG A O 1
ATOM 1564 N N . SER A 1 200 ? 21.599 5.174 0.105 1.00 83.81 200 SER A N 1
ATOM 1565 C CA . SER A 1 200 ? 21.585 6.336 0.999 1.00 83.81 200 SER A CA 1
ATOM 1566 C C . SER A 1 200 ? 20.556 7.398 0.608 1.00 83.81 200 SER A C 1
ATOM 1568 O O . SER A 1 200 ? 20.536 8.463 1.218 1.00 83.81 200 SER A O 1
ATOM 1570 N N . ARG A 1 201 ? 19.755 7.169 -0.440 1.00 83.25 201 ARG A N 1
ATOM 1571 C CA . ARG A 1 201 ? 18.770 8.150 -0.906 1.00 83.25 201 ARG A CA 1
ATOM 1572 C C . ARG A 1 201 ? 17.509 8.099 -0.045 1.00 83.25 201 ARG A C 1
ATOM 1574 O O . ARG A 1 201 ? 17.089 7.027 0.385 1.00 83.25 201 ARG A O 1
ATOM 1581 N N . GLU A 1 202 ? 16.899 9.261 0.179 1.00 80.25 202 GLU A N 1
ATOM 1582 C CA . GLU A 1 202 ? 15.626 9.360 0.896 1.00 80.25 202 GLU A CA 1
ATOM 1583 C C . GLU A 1 202 ? 14.508 8.717 0.069 1.00 80.25 202 GLU A C 1
ATOM 1585 O O . GLU A 1 202 ? 14.353 9.016 -1.114 1.00 80.25 202 GLU A O 1
ATOM 1590 N N . LEU A 1 203 ? 13.750 7.821 0.701 1.00 79.75 203 LEU A N 1
ATOM 1591 C CA . LEU A 1 203 ? 12.629 7.110 0.092 1.00 79.75 203 LEU A CA 1
ATOM 1592 C C . LEU A 1 203 ? 11.343 7.924 0.252 1.00 79.75 203 LEU A C 1
ATOM 1594 O O . LEU A 1 203 ? 11.102 8.517 1.303 1.00 79.75 203 LEU A O 1
ATOM 1598 N N . HIS A 1 204 ? 10.502 7.917 -0.777 1.00 76.12 204 HIS A N 1
ATOM 1599 C CA . HIS A 1 204 ? 9.305 8.742 -0.866 1.00 76.12 204 HIS A CA 1
ATOM 1600 C C . HIS A 1 204 ? 8.074 7.901 -1.220 1.00 76.12 204 HIS A C 1
ATOM 1602 O O . HIS A 1 204 ? 8.137 7.057 -2.110 1.00 76.12 204 HIS A O 1
ATOM 1608 N N . PHE A 1 205 ? 6.944 8.137 -0.549 1.00 79.94 205 PHE A N 1
ATOM 1609 C CA . PHE A 1 205 ? 5.660 7.539 -0.913 1.00 79.94 205 PHE A CA 1
ATOM 1610 C C . PHE A 1 205 ? 4.494 8.458 -0.548 1.00 79.94 205 PHE A C 1
ATOM 1612 O O . PHE A 1 205 ? 4.274 8.772 0.619 1.00 79.94 205 PHE A O 1
ATOM 1619 N N . GLU A 1 206 ? 3.717 8.857 -1.549 1.00 79.44 206 GLU A N 1
ATOM 1620 C CA . GLU A 1 206 ? 2.547 9.715 -1.366 1.00 79.44 206 GLU A CA 1
ATOM 1621 C C . GLU A 1 206 ? 1.441 9.314 -2.335 1.00 79.44 206 GLU A C 1
ATOM 1623 O O . GLU A 1 206 ? 1.708 8.972 -3.493 1.00 79.44 206 GLU A O 1
ATOM 1628 N N . LEU A 1 207 ? 0.202 9.367 -1.849 1.00 78.81 207 LEU A N 1
ATOM 1629 C CA . LEU A 1 207 ? -0.996 9.039 -2.603 1.00 78.81 207 LEU A CA 1
ATOM 1630 C C . LEU A 1 207 ? -2.084 10.098 -2.331 1.00 78.81 207 LEU A C 1
ATOM 1632 O O . LEU A 1 207 ? -2.499 10.250 -1.180 1.00 78.81 207 LEU A O 1
ATOM 1636 N N . PRO A 1 208 ? -2.588 10.807 -3.363 1.00 83.31 208 PRO A N 1
ATOM 1637 C CA . PRO A 1 208 ? -3.701 11.742 -3.215 1.00 83.31 208 PRO A CA 1
ATOM 1638 C C . PRO A 1 208 ? -4.991 10.993 -2.845 1.00 83.31 208 PRO A C 1
ATOM 1640 O O . PRO A 1 208 ? -5.014 9.761 -2.771 1.00 83.31 208 PRO A O 1
ATOM 1643 N N . THR A 1 209 ? -6.098 11.718 -2.675 1.00 74.88 209 THR A N 1
ATOM 1644 C CA . THR A 1 209 ? -7.422 11.137 -2.372 1.00 74.88 209 THR A CA 1
ATOM 1645 C C . THR A 1 209 ? -7.911 10.148 -3.441 1.00 74.88 209 THR A C 1
ATOM 1647 O O . THR A 1 209 ? -8.729 9.270 -3.154 1.00 74.88 209 THR A O 1
ATOM 1650 N N . GLY A 1 210 ? -7.404 10.251 -4.675 1.00 79.75 210 GLY A N 1
ATOM 1651 C CA . GLY A 1 210 ? -7.853 9.434 -5.802 1.00 79.75 210 GLY A CA 1
ATOM 1652 C C . GLY A 1 210 ? -9.158 9.939 -6.417 1.00 79.75 210 GLY A C 1
ATOM 1653 O O . GLY A 1 210 ? -9.787 9.215 -7.187 1.00 79.75 210 GLY A O 1
ATOM 1654 N N . GLU A 1 211 ? -9.599 11.155 -6.081 1.00 81.38 211 GLU A N 1
ATOM 1655 C CA . GLU A 1 211 ? -10.838 11.749 -6.600 1.00 81.38 211 GLU A CA 1
ATOM 1656 C C . GLU A 1 211 ? -10.862 11.803 -8.130 1.00 81.38 211 GLU A C 1
ATOM 1658 O O . GLU A 1 211 ? -11.914 11.604 -8.739 1.00 81.38 211 GLU A O 1
ATOM 1663 N N . LYS A 1 212 ? -9.700 12.006 -8.762 1.00 87.75 212 LYS A N 1
ATOM 1664 C CA . LYS A 1 212 ? -9.593 12.088 -10.224 1.00 87.75 212 LYS A CA 1
ATOM 1665 C C . LYS A 1 212 ? -9.333 10.739 -10.880 1.00 87.75 212 LYS A C 1
ATOM 1667 O O . LYS A 1 212 ? -9.344 10.646 -12.105 1.00 87.75 212 LYS A O 1
ATOM 1672 N N . GLY A 1 213 ? -9.089 9.677 -10.112 1.00 88.38 213 GLY A N 1
ATOM 1673 C CA . GLY A 1 213 ? -8.634 8.414 -10.687 1.00 88.38 213 GLY A CA 1
ATOM 1674 C C . GLY A 1 213 ? -9.667 7.742 -11.593 1.00 88.38 213 GLY A C 1
ATOM 1675 O O . GLY A 1 213 ? -9.283 7.235 -12.642 1.00 88.38 213 GLY A O 1
ATOM 1676 N N . ALA A 1 214 ? -10.967 7.796 -11.277 1.00 87.50 214 ALA A N 1
ATOM 1677 C CA . ALA A 1 214 ? -12.013 7.266 -12.165 1.00 87.50 214 ALA A CA 1
ATOM 1678 C C . ALA A 1 214 ? -12.043 7.991 -13.522 1.00 87.50 214 ALA A C 1
ATOM 1680 O O . ALA A 1 214 ? -12.087 7.355 -14.578 1.00 87.50 214 ALA A O 1
ATOM 1681 N N . GLU A 1 215 ? -11.978 9.326 -13.484 1.00 92.25 215 GLU A N 1
ATOM 1682 C CA . GLU A 1 215 ? -11.913 10.171 -14.677 1.00 92.25 215 GLU A CA 1
ATOM 1683 C C . GLU A 1 215 ? -10.656 9.855 -15.488 1.00 92.25 215 GLU A C 1
ATOM 1685 O O . GLU A 1 215 ? -10.749 9.628 -16.690 1.00 92.25 215 GLU A O 1
ATOM 1690 N N . LEU A 1 216 ? -9.497 9.747 -14.834 1.00 94.31 216 LEU A N 1
ATOM 1691 C CA . LEU A 1 216 ? -8.229 9.418 -15.482 1.00 94.31 216 LEU A CA 1
ATOM 1692 C C . LEU A 1 216 ? -8.243 8.020 -16.111 1.00 94.31 216 LEU A C 1
ATOM 1694 O O . LEU A 1 216 ? -7.789 7.867 -17.242 1.00 94.31 216 LEU A O 1
ATOM 1698 N N . ILE A 1 217 ? -8.802 7.005 -15.445 1.00 91.75 217 ILE A N 1
ATOM 1699 C CA . ILE A 1 217 ? -8.967 5.657 -16.019 1.00 91.75 217 ILE A CA 1
ATOM 1700 C C . ILE A 1 217 ? -9.799 5.729 -17.309 1.00 91.75 217 ILE A C 1
ATOM 1702 O O . ILE A 1 217 ? -9.469 5.062 -18.292 1.00 91.75 217 ILE A O 1
ATOM 1706 N N . SER A 1 218 ? -10.845 6.559 -17.341 1.00 92.06 218 SER A N 1
ATOM 1707 C CA . SER A 1 218 ? -11.640 6.777 -18.552 1.00 92.06 218 SER A CA 1
ATOM 1708 C C . SER A 1 218 ? -10.871 7.562 -19.617 1.00 92.06 218 SER A C 1
ATOM 1710 O O . SER A 1 218 ? -10.763 7.114 -20.756 1.00 92.06 218 SER A O 1
ATOM 1712 N N . ALA A 1 219 ? -10.300 8.710 -19.256 1.00 94.00 219 ALA A N 1
ATOM 1713 C CA . ALA A 1 219 ? -9.623 9.629 -20.167 1.00 94.00 219 ALA A CA 1
ATOM 1714 C C . ALA A 1 219 ? -8.360 9.025 -20.802 1.00 94.00 219 ALA A C 1
ATOM 1716 O O . ALA A 1 219 ? -8.005 9.365 -21.928 1.00 94.00 219 ALA A O 1
ATOM 1717 N N . LYS A 1 220 ? -7.685 8.106 -20.101 1.00 92.19 220 LYS A N 1
ATOM 1718 C CA . LYS A 1 220 ? -6.519 7.369 -20.610 1.00 92.19 220 LYS A CA 1
ATOM 1719 C C . LYS A 1 220 ? -6.900 6.123 -21.425 1.00 92.19 220 LYS A C 1
ATOM 1721 O O . LYS A 1 220 ? -6.002 5.404 -21.854 1.00 92.19 220 LYS A O 1
ATOM 1726 N N . GLY A 1 221 ? -8.194 5.856 -21.635 1.00 90.94 221 GLY A N 1
ATOM 1727 C CA . GLY A 1 221 ? -8.692 4.714 -22.415 1.00 90.94 221 GLY A CA 1
ATOM 1728 C C . GLY A 1 221 ? -8.600 3.367 -21.693 1.00 90.94 221 GLY A C 1
ATOM 1729 O O . GLY A 1 221 ? -8.885 2.324 -22.274 1.00 90.94 221 GLY A O 1
ATOM 1730 N N . CYS A 1 222 ? -8.234 3.344 -20.406 1.00 90.00 222 CYS A N 1
ATOM 1731 C CA . CYS A 1 222 ? -8.115 2.098 -19.645 1.00 90.00 222 CYS A CA 1
ATOM 1732 C C . CYS A 1 222 ? -9.459 1.357 -19.585 1.00 90.00 222 CYS A C 1
ATOM 1734 O O . CYS A 1 222 ? -9.495 0.124 -19.638 1.00 90.00 222 CYS A O 1
ATOM 1736 N N . VAL A 1 223 ? -10.566 2.109 -19.516 1.00 91.44 223 VAL A N 1
ATOM 1737 C CA . VAL A 1 223 ? -11.926 1.557 -19.513 1.00 91.44 223 VAL A CA 1
ATOM 1738 C C . VAL A 1 223 ? -12.257 0.761 -20.766 1.00 91.44 223 VAL A C 1
ATOM 1740 O O . VAL A 1 223 ? -13.164 -0.053 -20.686 1.00 91.44 223 VAL A O 1
ATOM 1743 N N . ASP A 1 224 ? -11.556 0.918 -21.891 1.00 90.44 224 ASP A N 1
ATOM 1744 C CA . ASP A 1 224 ? -11.882 0.188 -23.123 1.00 90.44 224 ASP A CA 1
ATOM 1745 C C . ASP A 1 224 ? -11.714 -1.327 -22.954 1.00 90.44 224 ASP A C 1
ATOM 1747 O O . ASP A 1 224 ? -12.535 -2.101 -23.452 1.00 90.44 224 ASP A O 1
ATOM 1751 N N . CYS A 1 225 ? -10.733 -1.738 -22.143 1.00 90.06 225 CYS A N 1
ATOM 1752 C CA . CYS A 1 225 ? -10.465 -3.137 -21.803 1.00 90.06 225 CYS A CA 1
ATOM 1753 C C . CYS A 1 225 ? -10.834 -3.485 -20.348 1.00 90.06 225 CYS A C 1
ATOM 1755 O O . CYS A 1 225 ? -11.257 -4.607 -20.060 1.00 90.06 225 CYS A O 1
ATOM 1757 N N . HIS A 1 226 ? -10.694 -2.545 -19.409 1.00 91.00 226 HIS A N 1
ATOM 1758 C CA . HIS A 1 226 ? -10.904 -2.788 -17.980 1.00 91.00 226 HIS A CA 1
ATOM 1759 C C . HIS A 1 226 ? -12.345 -2.491 -17.542 1.00 91.00 226 HIS A C 1
ATOM 1761 O O . HIS A 1 226 ? -12.611 -1.498 -16.870 1.00 91.00 226 HIS A O 1
ATOM 1767 N N . LYS A 1 227 ? -13.282 -3.388 -17.888 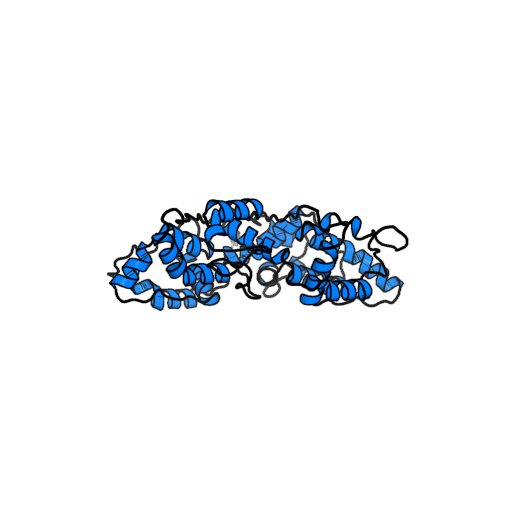1.00 89.69 227 LYS A N 1
ATOM 1768 C CA . LYS A 1 227 ? -14.713 -3.294 -17.522 1.00 89.69 227 LYS A CA 1
ATOM 1769 C C . LYS A 1 227 ? -15.166 -4.448 -16.622 1.00 89.69 227 LYS A C 1
ATOM 1771 O O . LYS A 1 227 ? -14.582 -5.532 -16.616 1.00 89.69 227 LYS A O 1
ATOM 1776 N N . GLY A 1 228 ? -16.260 -4.249 -15.884 1.00 86.88 228 GLY A N 1
ATOM 1777 C CA . GLY A 1 228 ? -16.947 -5.324 -15.157 1.00 86.88 228 GLY A CA 1
ATOM 1778 C C . GLY A 1 228 ? -16.085 -5.963 -14.064 1.00 86.88 228 GLY A C 1
ATOM 1779 O O . GLY A 1 228 ? -15.778 -5.321 -13.062 1.00 86.88 228 GLY A O 1
ATOM 1780 N N . SER A 1 229 ? -15.733 -7.242 -14.216 1.00 83.19 229 SER A N 1
ATOM 1781 C CA . SER A 1 229 ? -14.835 -7.969 -13.300 1.00 83.19 229 SER A CA 1
ATOM 1782 C C . SER A 1 229 ? -13.347 -7.661 -13.527 1.00 83.19 229 SER A C 1
ATOM 1784 O O . SER A 1 229 ? -12.526 -7.951 -12.657 1.00 83.19 229 SER A O 1
ATOM 1786 N N . LEU A 1 230 ? -13.000 -7.063 -14.672 1.00 85.62 230 LEU A N 1
ATOM 1787 C CA . LEU A 1 230 ? -11.641 -6.655 -15.041 1.00 85.62 230 LEU A CA 1
ATOM 1788 C C . LEU A 1 230 ? -11.340 -5.188 -14.724 1.00 85.62 230 LEU A C 1
ATOM 1790 O O . LEU A 1 230 ? -10.221 -4.741 -14.984 1.00 85.62 230 LEU A O 1
ATOM 1794 N N . ALA A 1 231 ? -12.314 -4.459 -14.180 1.00 87.44 231 ALA A N 1
ATOM 1795 C CA . ALA A 1 231 ? -12.160 -3.062 -13.804 1.00 87.44 231 ALA A CA 1
ATOM 1796 C C . ALA A 1 231 ? -10.968 -2.873 -12.846 1.00 87.44 231 ALA A C 1
ATOM 1798 O O . ALA A 1 231 ? -10.741 -3.701 -11.952 1.00 87.44 231 ALA A O 1
ATOM 1799 N N . LEU A 1 232 ? -10.165 -1.829 -13.077 1.00 86.12 232 LEU A N 1
ATOM 1800 C CA . LEU A 1 232 ? -8.872 -1.648 -12.408 1.00 86.12 232 LEU A CA 1
ATOM 1801 C C . LEU A 1 232 ? -9.031 -1.508 -10.896 1.00 86.12 232 LEU A C 1
ATOM 1803 O O . LEU A 1 232 ? -8.272 -2.118 -10.150 1.00 86.12 232 LEU A O 1
ATOM 1807 N N . GLU A 1 233 ? -10.066 -0.819 -10.435 1.00 77.19 233 GLU A N 1
ATOM 1808 C CA . GLU A 1 233 ? -10.383 -0.657 -9.020 1.00 77.19 233 GLU A CA 1
ATOM 1809 C C . GLU A 1 233 ? -10.667 -1.987 -8.305 1.00 77.19 233 GLU A C 1
ATOM 1811 O O . GLU A 1 233 ? -10.359 -2.153 -7.126 1.00 77.19 233 GLU A O 1
ATOM 1816 N N . LYS A 1 234 ? -11.153 -3.002 -9.029 1.00 76.25 234 LYS A N 1
ATOM 1817 C CA . LYS A 1 234 ? -11.367 -4.350 -8.477 1.00 76.25 234 LYS A CA 1
ATOM 1818 C C . LYS A 1 234 ? -10.110 -5.212 -8.507 1.00 76.25 234 LYS A C 1
ATOM 1820 O O . LYS A 1 234 ? -9.979 -6.134 -7.697 1.00 76.25 234 LYS A O 1
ATOM 1825 N N . ARG A 1 235 ? -9.221 -4.966 -9.473 1.00 78.88 235 ARG A N 1
ATOM 1826 C CA . ARG A 1 235 ? -8.020 -5.778 -9.725 1.00 78.88 235 ARG A CA 1
ATOM 1827 C C . ARG A 1 235 ? -6.821 -5.273 -8.935 1.00 78.88 235 ARG A C 1
ATOM 1829 O O . ARG A 1 235 ? -6.174 -6.082 -8.282 1.00 78.88 235 ARG A O 1
ATOM 1836 N N . LEU A 1 236 ? -6.557 -3.969 -8.973 1.00 76.56 236 LEU A N 1
ATOM 1837 C CA . LEU A 1 236 ? -5.399 -3.341 -8.338 1.00 76.56 236 LEU A CA 1
ATOM 1838 C C . LEU A 1 236 ? -5.558 -3.200 -6.831 1.00 76.56 236 LEU A C 1
ATOM 1840 O O . LEU A 1 236 ? -4.560 -3.301 -6.130 1.00 76.56 236 LEU A O 1
ATOM 1844 N N . GLY A 1 237 ? -6.785 -3.018 -6.328 1.00 65.12 237 GLY A N 1
ATOM 1845 C CA . GLY A 1 237 ? -7.011 -2.872 -4.892 1.00 65.12 237 GLY A CA 1
ATOM 1846 C C . GLY A 1 237 ? -6.354 -4.005 -4.102 1.00 65.12 237 GLY A C 1
ATOM 1847 O O . GLY A 1 237 ? -5.696 -3.772 -3.101 1.00 65.12 237 GLY A O 1
ATOM 1848 N N . LYS A 1 238 ? -6.480 -5.252 -4.564 1.00 62.66 238 LYS A N 1
ATOM 1849 C CA . LYS A 1 238 ? -6.005 -6.443 -3.836 1.00 62.66 238 LYS A CA 1
ATOM 1850 C C . LYS A 1 238 ? -4.493 -6.677 -3.908 1.00 62.66 238 LYS A C 1
ATOM 1852 O O . LYS A 1 238 ? -4.040 -7.669 -3.350 1.00 62.66 238 LYS A O 1
ATOM 1857 N N . LEU A 1 239 ? -3.753 -5.840 -4.629 1.00 72.00 239 LEU A N 1
ATOM 1858 C CA . LEU A 1 239 ? -2.346 -6.063 -4.936 1.00 72.00 239 LEU A CA 1
ATOM 1859 C C . LEU A 1 239 ? -1.454 -5.094 -4.160 1.00 72.00 239 LEU A C 1
ATOM 1861 O O . LEU A 1 239 ? -1.757 -3.912 -4.001 1.00 72.00 239 LEU A O 1
ATOM 1865 N N . THR A 1 240 ? -0.303 -5.597 -3.737 1.00 72.56 240 THR A N 1
ATOM 1866 C CA . THR A 1 240 ? 0.838 -4.778 -3.319 1.00 72.56 240 THR A CA 1
ATOM 1867 C C . THR A 1 240 ? 1.417 -3.985 -4.504 1.00 72.56 240 THR A C 1
ATOM 1869 O O . THR A 1 240 ? 1.224 -4.376 -5.653 1.00 72.56 240 THR A O 1
ATOM 1872 N N . LEU A 1 241 ? 2.180 -2.904 -4.288 1.00 75.56 241 LEU A N 1
ATOM 1873 C CA . LEU A 1 241 ? 2.818 -2.171 -5.406 1.00 75.56 241 LEU A CA 1
ATOM 1874 C C . LEU A 1 241 ? 3.765 -3.037 -6.233 1.00 75.56 241 LEU A C 1
ATOM 1876 O O . LEU A 1 241 ? 3.812 -2.871 -7.448 1.00 75.56 241 LEU A O 1
ATOM 1880 N N . THR A 1 242 ? 4.501 -3.968 -5.620 1.00 78.88 242 THR A N 1
ATOM 1881 C CA . THR A 1 242 ? 5.359 -4.893 -6.375 1.00 78.88 242 THR A CA 1
ATOM 1882 C C . THR A 1 242 ? 4.528 -5.888 -7.179 1.00 78.88 242 THR A C 1
ATOM 1884 O O . THR A 1 242 ? 4.900 -6.214 -8.304 1.00 78.88 242 THR A O 1
ATOM 1887 N N . GLU A 1 243 ? 3.362 -6.316 -6.690 1.00 82.19 243 GLU A N 1
ATOM 1888 C CA . GLU A 1 243 ? 2.409 -7.111 -7.474 1.00 82.19 243 GLU A CA 1
ATOM 1889 C C . GLU A 1 243 ? 1.743 -6.299 -8.590 1.00 82.19 243 GLU A C 1
ATOM 1891 O O . GLU A 1 243 ? 1.573 -6.826 -9.688 1.00 82.19 243 GLU A O 1
ATOM 1896 N N . VAL A 1 244 ? 1.423 -5.020 -8.363 1.00 84.44 244 VAL A N 1
ATOM 1897 C CA . VAL A 1 244 ? 0.962 -4.102 -9.416 1.00 84.44 244 VAL A CA 1
ATOM 1898 C C . VAL A 1 244 ? 2.056 -3.934 -10.471 1.00 84.44 244 VAL A C 1
ATOM 1900 O O . VAL A 1 244 ? 1.782 -4.112 -11.655 1.00 84.44 244 VAL A O 1
ATOM 1903 N N . ALA A 1 245 ? 3.304 -3.689 -10.063 1.00 87.69 245 ALA A N 1
ATOM 1904 C CA . ALA A 1 245 ? 4.452 -3.585 -10.961 1.00 87.69 245 ALA A CA 1
ATOM 1905 C C . ALA A 1 245 ? 4.671 -4.862 -11.766 1.00 87.69 245 ALA A C 1
ATOM 1907 O O . ALA A 1 245 ? 4.844 -4.810 -12.981 1.00 87.69 245 ALA A O 1
ATOM 1908 N N . THR A 1 246 ? 4.573 -6.015 -11.113 1.00 90.75 246 THR A N 1
ATOM 1909 C CA . THR A 1 246 ? 4.657 -7.326 -11.759 1.00 90.75 246 THR A CA 1
ATOM 1910 C C . THR A 1 246 ? 3.522 -7.528 -12.758 1.00 90.75 246 THR A C 1
ATOM 1912 O O . THR A 1 246 ? 3.746 -7.990 -13.879 1.00 90.75 246 THR A O 1
ATOM 1915 N N . ALA A 1 247 ? 2.289 -7.182 -12.378 1.00 90.06 247 ALA A N 1
ATOM 1916 C CA . ALA A 1 247 ? 1.123 -7.301 -13.239 1.00 90.06 247 ALA A CA 1
ATOM 1917 C C . ALA A 1 247 ? 1.255 -6.399 -14.469 1.00 90.06 247 ALA A C 1
ATOM 1919 O O . ALA A 1 247 ? 1.051 -6.880 -15.580 1.00 90.06 247 ALA A O 1
ATOM 1920 N N . MET A 1 248 ? 1.653 -5.139 -14.284 1.00 91.12 248 MET A N 1
ATOM 1921 C CA . MET A 1 248 ? 1.856 -4.171 -15.362 1.00 91.12 248 MET A CA 1
ATOM 1922 C C . MET A 1 248 ? 3.010 -4.583 -16.283 1.00 91.12 248 MET A C 1
ATOM 1924 O O . MET A 1 248 ? 2.811 -4.643 -17.494 1.00 91.12 248 MET A O 1
ATOM 1928 N N . TRP A 1 249 ? 4.162 -4.981 -15.731 1.00 92.75 249 TRP A N 1
ATOM 1929 C CA . TRP A 1 249 ? 5.297 -5.523 -16.491 1.00 92.75 249 TRP A CA 1
ATOM 1930 C C . TRP A 1 249 ? 4.880 -6.712 -17.364 1.00 92.75 249 TRP A C 1
ATOM 1932 O O . TRP A 1 249 ? 5.110 -6.739 -18.568 1.00 92.75 249 TRP A O 1
ATOM 1942 N N . ASN A 1 250 ? 4.187 -7.688 -16.781 1.00 93.62 250 ASN A N 1
ATOM 1943 C CA . ASN A 1 250 ? 3.733 -8.878 -17.500 1.00 93.62 250 ASN A CA 1
ATOM 1944 C C . ASN A 1 250 ? 2.558 -8.629 -18.457 1.00 93.62 250 ASN A C 1
ATOM 1946 O O . ASN A 1 250 ? 2.192 -9.538 -19.218 1.00 93.62 250 ASN A O 1
ATOM 1950 N N . HIS A 1 251 ? 1.916 -7.465 -18.355 1.00 92.00 251 HIS A N 1
ATOM 1951 C CA . HIS A 1 251 ? 0.813 -7.044 -19.208 1.00 92.00 251 HIS A CA 1
ATOM 1952 C C . HIS A 1 251 ? 1.297 -6.218 -20.402 1.00 92.00 251 HIS A C 1
ATOM 1954 O O . HIS A 1 251 ? 0.691 -6.332 -21.460 1.00 92.00 251 HIS A O 1
ATOM 1960 N N . ALA A 1 252 ? 2.407 -5.485 -20.271 1.00 90.50 252 ALA A N 1
ATOM 1961 C CA . ALA A 1 252 ? 2.983 -4.635 -21.313 1.00 90.50 252 ALA A CA 1
ATOM 1962 C C . ALA A 1 252 ? 3.016 -5.255 -22.728 1.00 90.50 252 ALA A C 1
ATOM 1964 O O . ALA A 1 252 ? 2.443 -4.652 -23.632 1.00 90.50 252 ALA A O 1
ATOM 1965 N N . PRO A 1 253 ? 3.552 -6.475 -22.960 1.00 90.31 253 PRO A N 1
ATOM 1966 C CA . PRO A 1 253 ? 3.611 -7.049 -24.311 1.00 90.31 253 PRO A CA 1
ATOM 1967 C C . PRO A 1 253 ? 2.239 -7.438 -24.891 1.00 90.31 253 PRO A C 1
ATOM 1969 O O . PRO A 1 253 ? 2.147 -7.826 -26.050 1.00 90.31 253 PRO A O 1
ATOM 1972 N N . LYS A 1 254 ? 1.167 -7.398 -24.090 1.00 89.38 254 LYS A N 1
ATOM 1973 C CA . LYS A 1 254 ? -0.206 -7.689 -24.535 1.00 89.38 254 LYS A CA 1
ATOM 1974 C C . LYS A 1 254 ? -0.937 -6.441 -25.019 1.00 89.38 254 LYS A C 1
ATOM 1976 O O . LYS A 1 254 ? -2.026 -6.563 -25.574 1.00 89.38 254 LYS A O 1
ATOM 1981 N N . ILE A 1 255 ? -0.379 -5.261 -24.769 1.00 87.00 255 ILE A N 1
ATOM 1982 C CA . ILE A 1 255 ? -0.973 -3.996 -25.176 1.00 87.00 255 ILE A CA 1
ATOM 1983 C C . ILE A 1 255 ? -0.577 -3.771 -26.630 1.00 87.00 255 ILE A C 1
ATOM 1985 O O . ILE A 1 255 ? 0.577 -3.507 -26.945 1.00 87.00 255 ILE A O 1
ATOM 1989 N N . THR A 1 256 ? -1.542 -3.924 -27.528 1.00 77.62 256 THR A N 1
ATOM 1990 C CA . THR A 1 256 ? -1.323 -3.759 -28.972 1.00 77.62 256 THR A CA 1
ATOM 1991 C C . THR A 1 256 ? -1.427 -2.301 -29.417 1.00 77.62 256 THR A C 1
ATOM 1993 O O . THR A 1 256 ? -1.022 -1.957 -30.524 1.00 77.62 256 THR A O 1
ATOM 1996 N N . SER A 1 257 ? -1.996 -1.439 -28.574 1.00 78.12 257 SER A N 1
ATOM 1997 C CA . SER A 1 257 ? -2.037 0.010 -28.758 1.00 78.12 257 SER A CA 1
ATOM 1998 C C . SER A 1 257 ? -0.832 0.679 -28.100 1.00 78.12 257 SER A C 1
ATOM 2000 O O . SER A 1 257 ? -0.223 0.132 -27.187 1.00 78.12 257 SER A O 1
ATOM 2002 N N . ARG A 1 258 ? -0.528 1.917 -28.498 1.00 79.75 258 ARG A N 1
ATOM 2003 C CA . ARG A 1 258 ? 0.456 2.735 -27.779 1.00 79.75 258 ARG A CA 1
ATOM 2004 C C . ARG A 1 258 ? 0.053 2.863 -26.311 1.00 79.75 258 ARG A C 1
ATOM 2006 O O . ARG A 1 258 ? -1.106 3.177 -26.029 1.00 79.75 258 ARG A O 1
ATOM 2013 N N . MET A 1 259 ? 0.997 2.670 -25.393 1.00 84.88 259 MET A N 1
ATOM 2014 C CA . MET A 1 259 ? 0.686 2.821 -23.975 1.00 84.88 259 MET A CA 1
ATOM 2015 C C . MET A 1 259 ? 0.234 4.251 -23.644 1.00 84.88 259 MET A C 1
ATOM 2017 O O . MET A 1 259 ? 0.862 5.220 -24.097 1.00 84.88 259 MET A O 1
ATOM 2021 N N . PRO A 1 260 ? -0.825 4.410 -22.828 1.00 87.25 260 PRO A N 1
ATOM 2022 C CA . PRO A 1 260 ? -1.261 5.719 -22.377 1.00 87.25 260 PRO A CA 1
ATOM 2023 C C . PRO A 1 260 ? -0.137 6.435 -21.630 1.00 87.25 260 PRO A C 1
ATOM 2025 O O . PRO A 1 260 ? 0.431 5.911 -20.667 1.00 87.25 260 PRO A O 1
ATOM 2028 N N . ARG A 1 261 ? 0.174 7.656 -22.074 1.00 90.25 261 ARG A N 1
ATOM 2029 C CA . ARG A 1 261 ? 1.111 8.533 -21.371 1.00 90.25 261 ARG A CA 1
ATOM 2030 C C . ARG A 1 261 ? 0.446 9.092 -20.122 1.00 90.25 261 ARG A C 1
ATOM 2032 O O . ARG A 1 261 ? -0.677 9.598 -20.196 1.00 90.25 261 ARG A O 1
ATOM 2039 N N . MET A 1 262 ? 1.168 9.055 -19.008 1.00 92.12 262 MET A N 1
ATOM 2040 C CA . MET A 1 262 ? 0.711 9.663 -17.766 1.00 92.12 262 MET A CA 1
ATOM 2041 C C . MET A 1 262 ? 1.848 10.251 -16.929 1.00 92.12 262 MET A C 1
ATOM 2043 O O . MET A 1 262 ? 2.986 9.764 -16.982 1.00 92.12 262 MET A O 1
ATOM 2047 N N . THR A 1 263 ? 1.542 11.311 -16.181 1.00 95.31 263 THR A N 1
ATOM 2048 C CA . THR A 1 263 ? 2.438 11.890 -15.170 1.00 95.31 263 THR A CA 1
ATOM 2049 C C . THR A 1 263 ? 2.471 11.016 -13.914 1.00 95.31 263 THR A C 1
ATOM 2051 O O . THR A 1 263 ? 1.732 10.033 -13.800 1.00 95.31 263 THR A O 1
ATOM 2054 N N . VAL A 1 264 ? 3.374 11.320 -12.978 1.00 93.00 264 VAL A N 1
ATOM 2055 C CA . VAL A 1 264 ? 3.422 10.599 -11.696 1.00 93.00 264 VAL A CA 1
ATOM 2056 C C . VAL A 1 264 ? 2.211 10.921 -10.836 1.00 93.00 264 VAL A C 1
ATOM 2058 O O . VAL A 1 264 ? 1.662 10.020 -10.219 1.00 93.00 264 VAL A O 1
ATOM 2061 N N . GLU A 1 265 ? 1.714 12.150 -10.888 1.00 93.88 265 GLU A N 1
ATOM 2062 C CA . GLU A 1 265 ? 0.491 12.577 -10.214 1.00 93.88 265 GLU A CA 1
ATOM 2063 C C . GLU A 1 265 ? -0.728 11.834 -10.767 1.00 93.88 265 GLU A C 1
ATOM 2065 O O . GLU A 1 265 ? -1.529 11.322 -9.995 1.00 93.88 265 GLU A O 1
ATOM 2070 N N . GLU A 1 266 ? -0.834 11.680 -12.091 1.00 94.69 266 GLU A N 1
ATOM 2071 C CA . GLU A 1 266 ? -1.913 10.896 -12.703 1.00 94.69 266 GLU A CA 1
ATOM 2072 C C . GLU A 1 266 ? -1.836 9.410 -12.314 1.00 94.69 266 GLU A C 1
ATOM 2074 O O . GLU A 1 266 ? -2.858 8.801 -12.002 1.00 94.69 266 GLU A O 1
ATOM 2079 N N . MET A 1 267 ? -0.634 8.817 -12.288 1.00 92.44 267 MET A N 1
ATOM 2080 C CA . MET A 1 267 ? -0.454 7.437 -11.819 1.00 92.44 267 MET A CA 1
ATOM 2081 C C . MET A 1 267 ? -0.842 7.298 -10.341 1.00 92.44 267 MET A C 1
ATOM 2083 O O . MET A 1 267 ? -1.529 6.345 -9.973 1.00 92.44 267 MET A O 1
ATOM 2087 N N . ARG A 1 268 ? -0.436 8.256 -9.499 1.00 90.62 268 ARG A N 1
ATOM 2088 C CA . ARG A 1 268 ? -0.810 8.303 -8.083 1.00 90.62 268 ARG A CA 1
ATOM 2089 C C . ARG A 1 268 ? -2.325 8.395 -7.925 1.00 90.62 268 ARG A C 1
ATOM 2091 O O . ARG A 1 268 ? -2.866 7.588 -7.192 1.00 90.62 268 ARG A O 1
ATOM 2098 N N . GLU A 1 269 ? -3.019 9.267 -8.655 1.00 90.38 269 GLU A N 1
ATOM 2099 C CA . GLU A 1 269 ? -4.491 9.357 -8.640 1.00 90.38 269 GLU A CA 1
ATOM 2100 C C . GLU A 1 269 ? -5.172 8.037 -9.032 1.00 90.38 269 GLU A C 1
ATOM 2102 O O . GLU A 1 269 ? -6.127 7.619 -8.381 1.00 90.38 269 GLU A O 1
ATOM 2107 N N . ILE A 1 270 ? -4.678 7.342 -10.064 1.00 89.38 270 ILE A N 1
ATOM 2108 C CA . ILE A 1 270 ? -5.237 6.053 -10.506 1.00 89.38 270 ILE A CA 1
ATOM 2109 C C . ILE A 1 270 ? -5.030 4.964 -9.443 1.00 89.38 270 ILE A C 1
ATOM 2111 O O . ILE A 1 270 ? -5.969 4.229 -9.123 1.00 89.38 270 ILE A O 1
ATOM 2115 N N . ILE A 1 271 ? -3.818 4.854 -8.889 1.00 85.25 271 ILE A N 1
ATOM 2116 C CA . ILE A 1 271 ? -3.500 3.883 -7.830 1.00 85.25 271 ILE A CA 1
ATOM 2117 C C . ILE A 1 271 ? -4.294 4.215 -6.568 1.00 85.25 271 ILE A C 1
ATOM 2119 O O . ILE A 1 271 ? -4.955 3.332 -6.022 1.00 85.25 271 ILE A O 1
ATOM 2123 N N . SER A 1 272 ? -4.294 5.485 -6.156 1.00 81.50 272 SER A N 1
ATOM 2124 C CA . SER A 1 272 ? -5.089 6.004 -5.047 1.00 81.50 272 SER A CA 1
ATOM 2125 C C . SER A 1 272 ? -6.550 5.667 -5.214 1.00 81.50 272 SER A C 1
ATOM 2127 O O . SER A 1 272 ? -7.135 5.141 -4.286 1.00 81.50 272 SER A O 1
ATOM 2129 N N . TYR A 1 273 ? -7.146 5.904 -6.381 1.00 81.25 273 TYR A N 1
ATOM 2130 C CA . TYR A 1 273 ? -8.546 5.580 -6.634 1.00 81.25 273 TYR A CA 1
ATOM 2131 C C . TYR A 1 273 ? -8.824 4.085 -6.510 1.00 81.25 273 TYR A C 1
ATOM 2133 O O . TYR A 1 273 ? -9.775 3.670 -5.846 1.00 81.25 273 TYR A O 1
ATOM 2141 N N . ALA A 1 274 ? -7.983 3.260 -7.134 1.00 78.75 274 ALA A N 1
ATOM 2142 C CA . ALA A 1 274 ? -8.163 1.819 -7.108 1.00 78.75 274 ALA A CA 1
ATOM 2143 C C . ALA A 1 274 ? -8.007 1.241 -5.695 1.00 78.75 274 ALA A C 1
ATOM 2145 O O . ALA A 1 274 ? -8.665 0.262 -5.338 1.00 78.75 274 ALA A O 1
ATOM 2146 N N . TRP A 1 275 ? -7.149 1.849 -4.884 1.00 72.25 275 TRP A N 1
ATOM 2147 C CA . TRP A 1 275 ? -6.949 1.464 -3.497 1.00 72.25 275 TRP A CA 1
ATOM 2148 C C . TRP A 1 275 ? -7.979 2.080 -2.558 1.00 72.25 275 TRP A C 1
ATOM 2150 O O . TRP A 1 275 ? -8.420 1.368 -1.665 1.00 72.25 275 TRP A O 1
ATOM 2160 N N . SER A 1 276 ? -8.420 3.324 -2.784 1.00 68.25 276 SER A N 1
ATOM 2161 C CA . SER A 1 276 ? -9.483 4.036 -2.049 1.00 68.25 276 SER A CA 1
ATOM 2162 C C . SER A 1 276 ? -10.799 3.257 -2.112 1.00 68.25 276 SER A C 1
ATOM 2164 O O . SER A 1 276 ? -11.437 3.066 -1.077 1.00 68.25 276 SER A O 1
ATOM 2166 N N . GLN A 1 277 ? -11.081 2.659 -3.279 1.00 64.62 277 GLN A N 1
ATOM 2167 C CA . GLN A 1 277 ? -11.549 1.273 -3.447 1.00 64.62 277 GLN A CA 1
ATOM 2168 C C . GLN A 1 277 ? -11.830 0.506 -2.149 1.00 64.62 277 GLN A C 1
ATOM 2170 O O . GLN A 1 277 ? -12.952 0.376 -1.671 1.00 64.62 277 GLN A O 1
ATOM 2175 N N . GLN A 1 278 ? -10.762 -0.020 -1.571 1.00 58.16 278 GLN A N 1
ATOM 2176 C CA . GLN A 1 278 ? -10.774 -0.910 -0.419 1.00 58.16 278 GLN A CA 1
ATOM 2177 C C . GLN A 1 278 ? -11.104 -0.238 0.912 1.00 58.16 278 GLN A C 1
ATOM 2179 O O . GLN A 1 278 ? -11.452 -0.937 1.865 1.00 58.16 278 GLN A O 1
ATOM 2184 N N . PHE A 1 279 ? -10.939 1.081 1.004 1.00 58.34 279 PHE A N 1
ATOM 2185 C CA . PHE A 1 279 ? -11.186 1.839 2.227 1.00 58.34 279 PHE A CA 1
ATOM 2186 C C . PHE A 1 279 ? -12.641 2.281 2.315 1.00 58.34 279 PHE A C 1
ATOM 2188 O O . PHE A 1 279 ? -13.262 2.097 3.358 1.00 58.34 279 PHE A O 1
ATOM 2195 N N . PHE A 1 280 ? -13.182 2.843 1.232 1.00 53.28 280 PHE A N 1
ATOM 2196 C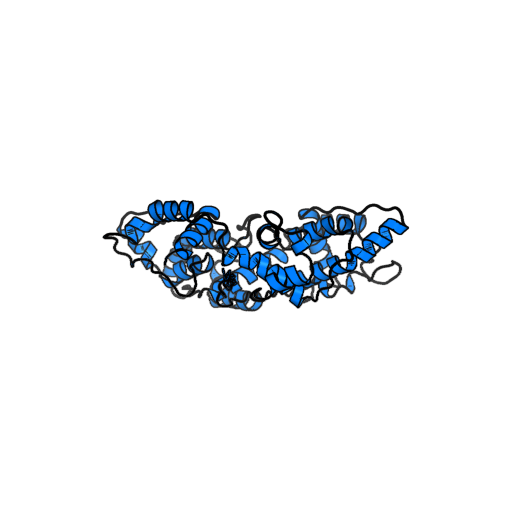 CA . PHE A 1 280 ? -14.440 3.599 1.251 1.00 53.28 280 PHE A CA 1
ATOM 2197 C C . PHE A 1 280 ? -15.615 2.861 0.617 1.00 53.28 280 PHE A C 1
ATOM 2199 O O . PHE A 1 280 ? -16.765 3.164 0.926 1.00 53.28 280 PHE A O 1
ATOM 2206 N N . SER A 1 281 ? -15.341 1.855 -0.214 1.00 51.03 281 SER A N 1
ATOM 2207 C CA . SER A 1 281 ? -16.343 0.907 -0.685 1.00 51.03 281 SER A CA 1
ATOM 2208 C C . SER A 1 281 ? -15.901 -0.475 -0.229 1.00 51.03 281 SER A C 1
ATOM 2210 O O . SER A 1 281 ? -15.168 -1.163 -0.944 1.00 51.03 281 SER A O 1
ATOM 2212 N N . PRO A 1 282 ? -16.254 -0.893 1.001 1.00 53.00 282 PRO A N 1
ATOM 2213 C CA . PRO A 1 282 ? -15.850 -2.200 1.461 1.00 53.00 282 PRO A CA 1
ATOM 2214 C C . PRO A 1 282 ? -16.403 -3.181 0.436 1.00 53.00 282 PRO A C 1
ATOM 2216 O O . PRO A 1 282 ? -17.613 -3.297 0.272 1.00 53.00 282 PRO A O 1
ATOM 2219 N N . LEU A 1 283 ? -15.521 -3.920 -0.238 1.00 59.38 283 LEU A N 1
ATOM 2220 C CA . LEU A 1 283 ? -15.884 -5.043 -1.111 1.00 59.38 283 LEU A CA 1
ATOM 2221 C C . LEU A 1 283 ? -16.615 -6.167 -0.336 1.00 59.38 283 LEU A C 1
ATOM 2223 O O . LEU A 1 283 ? -16.749 -7.289 -0.827 1.00 59.38 283 LEU A O 1
ATOM 2227 N N . GLY A 1 284 ? -17.018 -5.885 0.902 1.00 74.44 284 GLY A N 1
ATOM 2228 C CA . GLY A 1 284 ? -17.873 -6.692 1.723 1.00 74.44 284 GLY A CA 1
ATOM 2229 C C . GLY A 1 284 ? -19.322 -6.649 1.258 1.00 74.44 284 GLY A C 1
ATOM 2230 O O . GLY A 1 284 ? -19.764 -5.822 0.467 1.00 74.44 284 GLY A O 1
ATOM 2231 N N . ASP A 1 285 ? -20.068 -7.611 1.760 1.00 87.69 285 ASP A N 1
ATOM 2232 C CA . ASP A 1 285 ? -21.468 -7.834 1.455 1.00 87.69 285 ASP A CA 1
ATOM 2233 C C . ASP A 1 285 ? -22.302 -7.352 2.636 1.00 87.69 285 ASP A C 1
ATOM 2235 O O . ASP A 1 285 ? -22.176 -7.874 3.745 1.00 87.69 285 ASP A O 1
ATOM 2239 N N . GLU A 1 286 ? -23.178 -6.377 2.398 1.00 91.38 286 GLU A N 1
ATOM 2240 C CA . GLU A 1 286 ? -24.045 -5.795 3.428 1.00 91.38 286 GLU A CA 1
ATOM 2241 C C . GLU A 1 286 ? -24.877 -6.855 4.170 1.00 91.38 286 GLU A C 1
ATOM 2243 O O . GLU A 1 286 ? -25.084 -6.758 5.381 1.00 91.38 286 GLU A O 1
ATOM 2248 N N . ARG A 1 287 ? -25.338 -7.915 3.485 1.00 93.69 287 ARG A N 1
ATOM 2249 C CA . ARG A 1 287 ? -26.130 -8.983 4.117 1.00 93.69 287 ARG A CA 1
ATOM 2250 C C . ARG A 1 287 ? -25.261 -9.848 5.019 1.00 93.69 287 ARG A C 1
ATOM 2252 O O . ARG A 1 287 ? -25.736 -10.269 6.077 1.00 93.69 287 ARG A O 1
ATOM 2259 N N . ARG A 1 288 ? -24.023 -10.158 4.617 1.00 95.00 288 ARG A N 1
ATOM 2260 C CA . ARG A 1 288 ? -23.045 -10.823 5.499 1.00 95.00 288 ARG A CA 1
ATOM 2261 C C . ARG A 1 288 ? -22.681 -9.916 6.670 1.00 95.00 288 ARG A C 1
ATOM 2263 O O . ARG A 1 288 ? -22.681 -10.386 7.804 1.00 95.00 288 ARG A O 1
ATOM 2270 N N . GLY A 1 289 ? -22.493 -8.626 6.418 1.00 95.06 289 GLY A N 1
ATOM 2271 C CA . GLY A 1 289 ? -22.189 -7.615 7.425 1.00 95.06 289 GLY A CA 1
ATOM 2272 C C . GLY A 1 289 ? -23.258 -7.508 8.495 1.00 95.06 289 GLY A C 1
ATOM 2273 O O . GLY A 1 289 ? -22.954 -7.555 9.685 1.00 95.06 289 GLY A O 1
ATOM 2274 N N . ARG A 1 290 ? -24.529 -7.491 8.083 1.00 95.81 290 ARG A N 1
ATOM 2275 C CA . ARG A 1 290 ? -25.666 -7.525 9.004 1.00 95.81 290 ARG A CA 1
ATOM 2276 C C . ARG A 1 290 ? -25.639 -8.760 9.902 1.00 95.81 290 ARG A C 1
ATOM 2278 O O . ARG A 1 290 ? -25.907 -8.640 11.093 1.00 95.81 290 ARG A O 1
ATOM 2285 N N . ARG A 1 291 ? -25.277 -9.936 9.369 1.00 97.38 291 ARG A N 1
ATOM 2286 C CA . ARG A 1 291 ? -25.129 -11.162 10.179 1.00 97.38 291 ARG A CA 1
ATOM 2287 C C . ARG A 1 291 ? -23.978 -11.053 11.177 1.00 97.38 291 ARG A C 1
ATOM 2289 O O . ARG A 1 291 ? -24.141 -11.458 12.323 1.00 97.38 291 ARG A O 1
ATOM 2296 N N . VAL A 1 292 ? -22.843 -10.480 10.769 1.00 96.69 292 VAL A N 1
ATOM 2297 C CA . VAL A 1 292 ? -21.712 -10.209 11.673 1.00 96.69 292 VAL A CA 1
ATOM 2298 C C . VAL A 1 292 ? -22.146 -9.271 12.802 1.00 96.69 292 VAL A C 1
ATOM 2300 O O . VAL A 1 292 ? -21.931 -9.591 13.970 1.00 96.69 292 VAL A O 1
ATOM 2303 N N . PHE A 1 293 ? -22.818 -8.166 12.473 1.00 95.38 293 PHE A N 1
ATOM 2304 C CA . PHE A 1 293 ? -23.322 -7.202 13.450 1.00 95.38 293 PHE A CA 1
ATOM 2305 C C . PHE A 1 293 ? -24.328 -7.833 14.422 1.00 95.38 293 PHE A C 1
ATOM 2307 O O . PHE A 1 293 ? -24.205 -7.679 15.638 1.00 95.38 293 PHE A O 1
ATOM 2314 N N . GLN A 1 294 ? -25.290 -8.601 13.907 1.00 95.19 294 GLN A N 1
ATOM 2315 C CA . GLN A 1 294 ? -26.271 -9.316 14.726 1.00 95.19 294 GLN A CA 1
ATOM 2316 C C . GLN A 1 294 ? -25.601 -10.288 15.697 1.00 95.19 294 GLN A C 1
ATOM 2318 O O . GLN A 1 294 ? -25.964 -10.316 16.868 1.00 95.19 294 GLN A O 1
ATOM 2323 N N . ALA A 1 295 ? -24.593 -11.029 15.243 1.00 94.81 295 ALA A N 1
ATOM 2324 C CA . ALA A 1 295 ? -23.924 -12.030 16.064 1.00 94.81 295 ALA A CA 1
ATOM 2325 C C . ALA A 1 295 ? -22.965 -11.436 17.109 1.00 94.81 295 ALA A C 1
ATOM 2327 O O . ALA A 1 295 ? -22.785 -12.031 18.168 1.00 94.81 295 ALA A O 1
ATOM 2328 N N . LYS A 1 296 ? -22.311 -10.304 16.811 1.00 93.25 296 LYS A N 1
ATOM 2329 C CA . LYS A 1 296 ? -21.164 -9.808 17.598 1.00 93.25 296 LYS A CA 1
ATOM 2330 C C . LYS A 1 296 ? -21.356 -8.426 18.229 1.00 93.25 296 LYS A C 1
ATOM 2332 O O . LYS A 1 296 ? -20.570 -8.064 19.097 1.00 93.25 296 LYS A O 1
ATOM 2337 N N . CYS A 1 297 ? -22.354 -7.649 17.806 1.00 91.44 297 CYS A N 1
ATOM 2338 C CA . CYS A 1 297 ? -22.499 -6.236 18.189 1.00 91.44 297 CYS A CA 1
ATOM 2339 C C . CYS A 1 297 ? -23.900 -5.887 18.729 1.00 91.44 297 CYS A C 1
ATOM 2341 O O . CYS A 1 297 ? -24.029 -5.024 19.602 1.00 91.44 297 CYS A O 1
ATOM 2343 N N . SER A 1 298 ? -24.952 -6.538 18.217 1.00 91.94 298 SER A N 1
ATOM 2344 C CA . SER A 1 298 ? -26.356 -6.174 18.479 1.00 91.94 298 SER A CA 1
ATOM 2345 C C . SER A 1 298 ? -26.753 -6.228 19.958 1.00 91.94 298 SER A C 1
ATOM 2347 O O . SER A 1 298 ? -27.479 -5.355 20.425 1.00 91.94 298 SER A O 1
ATOM 2349 N N . SER A 1 299 ? -26.209 -7.177 20.728 1.00 89.62 299 SER A N 1
ATOM 2350 C CA . SER A 1 299 ? -26.484 -7.340 22.167 1.00 89.62 299 SER A CA 1
ATOM 2351 C C . SER A 1 299 ? -26.138 -6.099 23.005 1.00 89.62 299 SER A C 1
ATOM 2353 O O . SER A 1 299 ? -26.656 -5.918 24.112 1.00 89.62 299 SER A O 1
ATOM 2355 N N . CYS A 1 300 ? -25.267 -5.233 22.482 1.00 88.88 300 CYS A N 1
ATOM 2356 C CA . CYS A 1 300 ? -24.883 -3.972 23.102 1.00 88.88 300 CYS A CA 1
ATOM 2357 C C . CYS A 1 300 ? -25.459 -2.758 22.372 1.00 88.88 300 CYS A C 1
ATOM 2359 O O . CYS A 1 300 ? -25.888 -1.820 23.041 1.00 88.88 300 CYS A O 1
ATOM 2361 N N . HIS A 1 301 ? -25.466 -2.764 21.037 1.00 90.44 301 HIS A N 1
ATOM 2362 C CA . HIS A 1 301 ? -25.799 -1.593 20.218 1.00 90.44 301 HIS A CA 1
ATOM 2363 C C . HIS A 1 301 ? -27.256 -1.537 19.726 1.00 90.44 301 HIS A C 1
ATOM 2365 O O . HIS A 1 301 ? -27.626 -0.566 19.066 1.00 90.44 301 HIS A O 1
ATOM 2371 N N . GLU A 1 302 ? -28.094 -2.529 20.038 1.00 89.31 302 GLU A N 1
ATOM 2372 C CA . GLU A 1 302 ? -29.519 -2.568 19.681 1.00 89.31 302 GLU A CA 1
ATOM 2373 C C . GLU A 1 302 ? -30.419 -2.912 20.879 1.00 89.31 302 GLU A C 1
ATOM 2375 O O . GLU A 1 302 ? -29.957 -3.266 21.963 1.00 89.31 302 GLU A O 1
ATOM 2380 N N . GLY A 1 303 ? -31.739 -2.789 20.683 1.00 83.56 303 GLY A N 1
ATOM 2381 C CA . GLY A 1 303 ? -32.741 -3.195 21.671 1.00 83.56 303 GLY A CA 1
ATOM 2382 C C . GLY A 1 303 ? -32.598 -2.456 23.003 1.00 83.56 303 GLY A C 1
ATOM 2383 O O . GLY A 1 303 ? -32.534 -1.222 23.012 1.00 83.56 303 GLY A O 1
ATOM 2384 N N . SER A 1 304 ? -32.558 -3.230 24.093 1.00 73.44 304 SER A N 1
ATOM 2385 C CA . SER A 1 304 ? -32.290 -2.806 25.476 1.00 73.44 304 SER A CA 1
ATOM 2386 C C . SER A 1 304 ? -30.793 -2.818 25.834 1.00 73.44 304 SER A C 1
ATOM 2388 O O . SER A 1 304 ? -30.434 -2.859 27.012 1.00 73.44 304 SER A O 1
ATOM 2390 N N . GLY A 1 305 ? -29.909 -2.843 24.832 1.00 75.81 305 GLY A N 1
ATOM 2391 C CA . GLY A 1 305 ? -28.464 -2.784 25.015 1.00 75.81 305 GLY A CA 1
ATOM 2392 C C . GLY A 1 305 ? -28.013 -1.520 25.756 1.00 75.81 305 GLY A C 1
ATOM 2393 O O . GLY A 1 305 ? -28.640 -0.465 25.685 1.00 75.81 305 GLY A O 1
ATOM 2394 N N . THR A 1 306 ? -26.905 -1.634 26.490 1.00 74.50 306 THR A N 1
ATOM 2395 C CA . THR A 1 306 ? -26.347 -0.558 27.330 1.00 74.50 306 THR A CA 1
ATOM 2396 C C . THR A 1 306 ? -25.470 0.421 26.550 1.00 74.50 306 THR A C 1
ATOM 2398 O O . THR A 1 306 ? -25.107 1.469 27.083 1.00 74.50 306 THR A O 1
ATOM 2401 N N . ALA A 1 307 ? -25.088 0.087 25.312 1.00 82.38 307 ALA A N 1
ATOM 2402 C CA . ALA A 1 307 ? -24.259 0.944 24.477 1.00 82.38 307 ALA A CA 1
ATOM 2403 C C . ALA A 1 307 ? -25.122 1.850 23.592 1.00 82.38 307 ALA A C 1
ATOM 2405 O O . ALA A 1 307 ? -26.272 1.553 23.264 1.00 82.38 307 ALA A O 1
ATOM 2406 N N . ARG A 1 308 ? -24.546 2.979 23.165 1.00 84.00 308 ARG A N 1
ATOM 2407 C CA . ARG A 1 308 ? -25.218 3.884 22.230 1.00 84.00 308 ARG A CA 1
ATOM 2408 C C . ARG A 1 308 ? -25.486 3.151 20.913 1.00 84.00 308 ARG A C 1
ATOM 2410 O O . ARG A 1 308 ? -24.592 2.499 20.368 1.00 84.00 308 ARG A O 1
ATOM 2417 N N . ARG A 1 309 ? -26.703 3.309 20.383 1.00 86.94 309 ARG A N 1
ATOM 2418 C CA . ARG A 1 309 ? -27.047 2.813 19.046 1.00 86.94 309 ARG A CA 1
ATOM 2419 C C . ARG A 1 309 ? -26.150 3.458 17.996 1.00 86.94 309 ARG A C 1
ATOM 2421 O O . ARG A 1 309 ? -25.941 4.674 18.032 1.00 86.94 309 ARG A O 1
ATOM 2428 N N . ILE A 1 310 ? -25.659 2.648 17.065 1.00 89.12 310 ILE A N 1
ATOM 2429 C CA . ILE A 1 310 ? -24.915 3.137 15.904 1.00 89.12 310 ILE A CA 1
ATOM 2430 C C . ILE A 1 310 ? -25.913 3.844 14.984 1.00 89.12 310 ILE A C 1
ATOM 2432 O O . ILE A 1 310 ? -26.972 3.297 14.685 1.00 89.12 310 ILE A O 1
ATOM 2436 N N . ARG A 1 311 ? -25.615 5.092 14.613 1.00 87.00 311 ARG A N 1
ATOM 2437 C CA . ARG A 1 311 ? -26.502 5.947 13.815 1.00 87.00 311 ARG A CA 1
ATOM 2438 C C . ARG A 1 311 ? -25.861 6.258 12.463 1.00 87.00 311 ARG A C 1
ATOM 2440 O O . ARG A 1 311 ? -24.637 6.309 12.404 1.00 87.00 311 ARG A O 1
ATOM 2447 N N . PRO A 1 312 ? -26.659 6.530 11.422 1.00 85.88 312 PRO A N 1
ATOM 2448 C CA . PRO A 1 312 ? -26.159 7.048 10.152 1.00 85.88 312 PRO A CA 1
ATOM 2449 C C . PRO A 1 312 ? -25.279 8.292 10.343 1.00 85.88 312 PRO A C 1
ATOM 2451 O O . PRO A 1 312 ? -25.465 9.069 11.287 1.00 85.88 312 PRO A O 1
ATOM 2454 N N . ARG A 1 313 ? -24.317 8.479 9.438 1.00 85.12 313 ARG A N 1
ATOM 2455 C CA . ARG A 1 313 ? -23.357 9.593 9.426 1.00 85.12 313 ARG A CA 1
ATOM 2456 C C . ARG A 1 313 ? -23.312 10.221 8.033 1.00 85.12 313 ARG A C 1
ATOM 2458 O O . ARG A 1 313 ? -23.673 9.571 7.059 1.00 85.12 313 ARG A O 1
ATOM 2465 N N . SER A 1 314 ? -22.837 11.465 7.943 1.00 78.38 314 SER A N 1
ATOM 2466 C CA . SER A 1 314 ? -22.608 12.147 6.659 1.00 78.38 314 SER A CA 1
ATOM 2467 C C . SER A 1 314 ? -21.533 11.452 5.818 1.00 78.38 314 SER A C 1
ATOM 2469 O O . SER A 1 314 ? -21.710 11.284 4.617 1.00 78.38 314 SER A O 1
ATOM 2471 N N . THR A 1 315 ? -20.448 11.011 6.459 1.00 77.62 315 THR A N 1
ATOM 2472 C CA . THR A 1 315 ? -19.449 10.119 5.859 1.00 77.62 315 THR A CA 1
ATOM 2473 C C . THR A 1 315 ? -19.794 8.675 6.229 1.00 77.62 315 THR A C 1
ATOM 2475 O O . THR A 1 315 ? -19.874 8.382 7.429 1.00 77.62 315 THR A O 1
ATOM 2478 N N . PRO A 1 316 ? -20.003 7.775 5.249 1.00 80.88 316 PRO A N 1
ATOM 2479 C CA . PRO A 1 316 ? -20.282 6.368 5.515 1.00 80.88 316 PRO A CA 1
ATOM 2480 C C . PRO A 1 316 ? -19.196 5.703 6.368 1.00 80.88 316 PRO A C 1
ATOM 2482 O O . PRO A 1 316 ? -18.016 6.041 6.272 1.00 80.88 316 PRO A O 1
ATOM 2485 N N . TYR A 1 317 ? -19.596 4.735 7.193 1.00 86.25 317 TYR A N 1
ATOM 2486 C CA . TYR A 1 317 ? -18.654 3.926 7.963 1.00 86.25 317 TYR A CA 1
ATOM 2487 C C . TYR A 1 317 ? -17.714 3.139 7.042 1.00 86.25 317 TYR A C 1
ATOM 2489 O O . TYR A 1 317 ? -18.128 2.593 6.022 1.00 86.25 317 TYR A O 1
ATOM 2497 N N . SER A 1 318 ? -16.453 3.041 7.456 1.00 85.00 318 SER A N 1
ATOM 2498 C CA . SER A 1 318 ? -15.383 2.348 6.738 1.00 85.00 318 SER A CA 1
ATOM 2499 C C . SER A 1 318 ? -14.525 1.499 7.680 1.00 85.00 318 SER A C 1
ATOM 2501 O O . SER A 1 318 ? -14.672 1.548 8.905 1.00 85.00 318 SER A O 1
ATOM 2503 N N . ALA A 1 319 ? -13.567 0.752 7.124 1.00 85.31 319 ALA A N 1
ATOM 2504 C CA . ALA A 1 319 ? -12.538 0.091 7.928 1.00 85.31 319 ALA A CA 1
ATOM 2505 C C . ALA A 1 319 ? -11.719 1.100 8.765 1.00 85.31 319 ALA A C 1
ATOM 2507 O O . ALA A 1 319 ? -11.358 0.800 9.902 1.00 85.31 319 ALA A O 1
ATOM 2508 N N . LEU A 1 320 ? -11.490 2.315 8.248 1.00 87.25 320 LEU A N 1
ATOM 2509 C CA . LEU A 1 320 ? -10.806 3.390 8.975 1.00 87.25 320 LEU A CA 1
ATOM 2510 C C . LEU A 1 320 ? -11.626 3.849 10.180 1.00 87.25 320 LEU A C 1
ATOM 2512 O O . LEU A 1 320 ? -11.097 3.995 11.284 1.00 87.25 320 LEU A O 1
ATOM 2516 N N . THR A 1 321 ? -12.939 3.994 9.984 1.00 89.06 321 THR A N 1
ATOM 2517 C CA . THR A 1 321 ? -13.868 4.316 11.064 1.00 89.06 321 THR A CA 1
ATOM 2518 C C . THR A 1 321 ? -13.814 3.271 12.174 1.00 89.06 321 THR A C 1
ATOM 2520 O O . THR A 1 321 ? -13.843 3.640 13.343 1.00 89.06 321 THR A O 1
ATOM 2523 N N . MET A 1 322 ? -13.707 1.982 11.837 1.00 89.25 322 MET A N 1
ATOM 2524 C CA . MET A 1 322 ? -13.636 0.905 12.832 1.00 89.25 322 MET A CA 1
ATOM 2525 C C . MET A 1 322 ? -12.383 1.002 13.708 1.00 89.25 322 MET A C 1
ATOM 2527 O O . MET A 1 322 ? -12.484 0.837 14.924 1.00 89.25 322 MET A O 1
ATOM 2531 N N . VAL A 1 323 ? -11.223 1.321 13.122 1.00 89.75 323 VAL A N 1
ATOM 2532 C CA . VAL A 1 323 ? -9.985 1.543 13.890 1.00 89.75 323 VAL A CA 1
ATOM 2533 C C . VAL A 1 323 ? -10.118 2.789 14.754 1.00 89.75 323 VAL A C 1
ATOM 2535 O O . VAL A 1 323 ? -9.924 2.710 15.963 1.00 89.75 323 VAL A O 1
ATOM 2538 N N . SER A 1 324 ? -10.510 3.920 14.161 1.00 90.25 324 SER A N 1
ATOM 2539 C CA . SER A 1 324 ? -10.682 5.183 14.887 1.00 90.25 324 SER A CA 1
ATOM 2540 C C . SER A 1 324 ? -11.662 5.033 16.057 1.00 90.25 324 SER A C 1
ATOM 2542 O O . SER A 1 324 ? -11.393 5.504 17.160 1.00 90.25 324 SER A O 1
ATOM 2544 N N . ALA A 1 325 ? -12.767 4.309 15.854 1.00 87.50 325 ALA A N 1
ATOM 2545 C CA . ALA A 1 325 ? -13.762 4.040 16.884 1.00 87.50 325 ALA A CA 1
ATOM 2546 C C . ALA A 1 325 ? -13.187 3.225 18.049 1.00 87.50 325 ALA A C 1
ATOM 2548 O O . ALA A 1 325 ? -13.444 3.578 19.198 1.00 87.50 325 ALA A O 1
ATOM 2549 N N . VAL A 1 326 ? -12.392 2.182 17.782 1.00 84.69 326 VAL A N 1
ATOM 2550 C CA . VAL A 1 326 ? -11.789 1.366 18.850 1.00 84.69 326 VAL A CA 1
ATOM 2551 C C . VAL A 1 326 ? -10.895 2.200 19.768 1.00 84.69 326 VAL A C 1
ATOM 2553 O O . VAL A 1 326 ? -10.884 1.944 20.967 1.00 84.69 326 VAL A O 1
ATOM 2556 N N . TRP A 1 327 ? -10.208 3.211 19.224 1.00 79.62 327 TRP A N 1
ATOM 2557 C CA . TRP A 1 327 ? -9.319 4.103 19.976 1.00 79.62 327 TRP A CA 1
ATOM 2558 C C . TRP A 1 327 ? -10.063 5.237 20.683 1.00 79.62 327 TRP A C 1
ATOM 2560 O O . TRP A 1 327 ? -9.789 5.549 21.839 1.00 79.62 327 TRP A O 1
ATOM 2570 N N . ARG A 1 328 ? -11.066 5.821 20.023 1.00 80.88 328 ARG A N 1
ATOM 2571 C CA . ARG A 1 328 ? -11.838 6.954 20.556 1.00 80.88 328 ARG A CA 1
ATOM 2572 C C . ARG A 1 328 ? -12.908 6.573 21.572 1.00 80.88 328 ARG A C 1
ATOM 2574 O O . ARG A 1 328 ? -13.303 7.413 22.374 1.00 80.88 328 ARG A O 1
ATOM 2581 N N . HIS A 1 329 ? -13.402 5.336 21.549 1.00 76.75 329 HIS A N 1
ATOM 2582 C CA . HIS A 1 329 ? -14.340 4.848 22.564 1.00 76.75 329 HIS A CA 1
ATOM 2583 C C . HIS A 1 329 ? -13.662 4.484 23.898 1.00 76.75 329 HIS A C 1
ATOM 2585 O O . HIS A 1 329 ? -14.371 4.092 24.833 1.00 76.75 329 HIS A O 1
ATOM 2591 N N . ASP A 1 330 ? -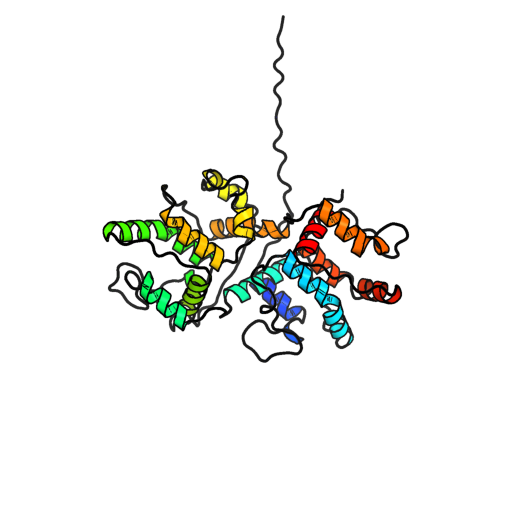12.337 4.674 24.000 1.00 63.88 330 ASP A N 1
ATOM 2592 C CA . ASP A 1 330 ? -11.524 4.369 25.180 1.00 63.88 330 ASP A CA 1
ATOM 2593 C C . ASP A 1 330 ? -11.697 2.899 25.623 1.00 63.88 330 ASP A C 1
ATOM 2595 O O . ASP A 1 330 ? -12.210 2.051 24.888 1.00 63.88 330 ASP A O 1
ATOM 2599 N N . TRP A 1 331 ? -11.341 2.573 26.862 1.00 74.50 331 TRP A N 1
ATOM 2600 C CA . TRP A 1 331 ? -11.562 1.260 27.471 1.00 74.50 331 TRP A CA 1
ATOM 2601 C C . TRP A 1 331 ? -13.034 0.819 27.540 1.00 74.50 331 TRP A C 1
ATOM 2603 O O . TRP A 1 331 ? -13.321 -0.340 27.847 1.00 74.50 331 TRP A O 1
ATOM 2613 N N . ARG A 1 332 ? -13.998 1.709 27.268 1.00 80.19 332 ARG A N 1
ATOM 2614 C CA . ARG A 1 332 ? -15.378 1.531 27.736 1.00 80.19 332 ARG A CA 1
ATOM 2615 C C . ARG A 1 332 ? -16.081 0.363 27.066 1.00 80.19 332 ARG A C 1
ATOM 2617 O O . ARG A 1 332 ? -16.874 -0.318 27.711 1.00 80.19 332 ARG A O 1
ATOM 2624 N N . MET A 1 333 ? -15.793 0.101 25.792 1.00 85.00 333 MET A N 1
ATOM 2625 C CA . MET A 1 333 ? -16.363 -1.064 25.108 1.00 85.00 333 MET A CA 1
ATOM 2626 C C . MET A 1 333 ? -15.841 -2.380 25.696 1.00 85.00 333 MET A C 1
ATOM 2628 O O . MET A 1 333 ? -16.612 -3.324 25.850 1.00 85.00 333 MET A O 1
ATOM 2632 N N . ILE A 1 334 ? -14.558 -2.435 26.058 1.00 82.81 334 ILE A N 1
ATOM 2633 C CA . ILE A 1 334 ? -13.921 -3.632 26.623 1.00 82.81 334 ILE A CA 1
ATOM 2634 C C . ILE A 1 334 ? -14.372 -3.851 28.064 1.00 82.81 334 ILE A C 1
ATOM 2636 O O . ILE A 1 334 ? -14.717 -4.971 28.431 1.00 82.81 334 ILE A O 1
ATOM 2640 N N . GLU A 1 335 ? -14.438 -2.790 28.867 1.00 84.00 335 GLU A N 1
ATOM 2641 C CA . GLU A 1 335 ? -14.936 -2.858 30.242 1.00 84.00 335 GLU A CA 1
ATOM 2642 C C . GLU A 1 335 ? -16.391 -3.315 30.293 1.00 84.00 335 GLU A C 1
ATOM 2644 O O . GLU A 1 335 ? -16.728 -4.202 31.072 1.00 84.00 335 GLU A O 1
ATOM 2649 N N . LEU A 1 336 ? -17.251 -2.765 29.429 1.00 85.56 336 LEU A N 1
ATOM 2650 C CA . LEU A 1 336 ? -18.652 -3.178 29.351 1.00 85.56 336 LEU A CA 1
ATOM 2651 C C . LEU A 1 336 ? -18.802 -4.626 28.871 1.00 85.56 336 LEU A C 1
ATOM 2653 O O . LEU A 1 336 ? -19.685 -5.332 29.360 1.00 85.56 336 LEU A O 1
ATOM 2657 N N . ALA A 1 337 ? -17.955 -5.081 27.941 1.00 85.62 337 ALA A N 1
ATOM 2658 C CA . ALA A 1 337 ? -17.931 -6.482 27.527 1.00 85.62 337 ALA A CA 1
ATOM 2659 C C . ALA A 1 337 ? -17.546 -7.392 28.706 1.00 85.62 337 ALA A C 1
ATOM 2661 O O . ALA A 1 337 ? -18.282 -8.329 29.018 1.00 85.62 337 ALA A O 1
ATOM 2662 N N . ALA A 1 338 ? -16.473 -7.055 29.430 1.00 85.44 338 ALA A N 1
ATOM 2663 C CA . ALA A 1 338 ? -16.019 -7.800 30.602 1.00 85.44 338 ALA A CA 1
ATOM 2664 C C . ALA A 1 338 ? -17.071 -7.832 31.727 1.00 85.44 338 ALA A C 1
ATOM 2666 O O . ALA A 1 338 ? -17.357 -8.898 32.266 1.00 85.44 338 ALA A O 1
ATOM 2667 N N . GLN A 1 339 ? -17.714 -6.697 32.030 1.00 86.31 339 GLN A N 1
ATOM 2668 C CA . GLN A 1 339 ? -18.797 -6.600 33.023 1.00 86.31 339 GLN A CA 1
ATOM 2669 C C . GLN A 1 339 ? -20.006 -7.475 32.671 1.00 86.31 339 GLN A C 1
ATOM 2671 O O . GLN A 1 339 ? -20.691 -7.974 33.559 1.00 86.31 339 GLN A O 1
ATOM 2676 N N . LYS A 1 340 ? -20.268 -7.684 31.376 1.00 85.44 340 LYS A N 1
ATOM 2677 C CA . LYS A 1 340 ? -21.331 -8.569 30.883 1.00 85.44 340 LYS A CA 1
ATOM 2678 C C . LYS A 1 340 ? -20.898 -10.032 30.746 1.00 85.44 340 LYS A C 1
ATOM 2680 O O . LYS A 1 340 ? -21.675 -10.834 30.231 1.00 85.44 340 LYS A O 1
ATOM 2685 N N . GLY A 1 341 ? -19.675 -10.383 31.153 1.00 87.25 341 GLY A N 1
ATOM 2686 C CA . GLY A 1 341 ? -19.115 -11.721 30.953 1.00 87.25 341 GLY A CA 1
ATOM 2687 C C . GLY A 1 341 ? -18.944 -12.090 29.475 1.00 87.25 341 GLY A C 1
ATOM 2688 O O . GLY A 1 341 ? -18.922 -13.268 29.131 1.00 87.25 341 GLY A O 1
ATOM 2689 N N . GLN A 1 342 ? -18.864 -11.096 28.587 1.00 85.94 342 GLN A N 1
ATOM 2690 C CA . GLN A 1 342 ? -18.696 -11.291 27.152 1.00 85.94 342 GLN A CA 1
ATOM 2691 C C . GLN A 1 342 ? -17.225 -11.138 26.771 1.00 85.94 342 GLN A C 1
ATOM 2693 O O . GLN A 1 342 ? -16.568 -10.156 27.117 1.00 85.94 342 GLN A O 1
ATOM 2698 N N . SER A 1 343 ? -16.706 -12.096 26.006 1.00 88.25 343 SER A N 1
ATOM 2699 C CA . SER A 1 343 ? -15.389 -11.969 25.384 1.00 88.25 343 SER A CA 1
ATOM 2700 C C . SER A 1 343 ? -15.403 -10.882 24.310 1.00 88.25 343 SER A C 1
ATOM 2702 O O . SER A 1 343 ? -16.377 -10.775 23.559 1.00 88.25 343 SER A O 1
ATOM 2704 N N . TRP A 1 344 ? -14.297 -10.150 24.167 1.00 90.69 344 TRP A N 1
ATOM 2705 C CA . TRP A 1 344 ? -14.113 -9.224 23.050 1.00 90.69 344 TRP A CA 1
ATOM 2706 C C . TRP A 1 344 ? -14.305 -9.956 21.708 1.00 90.69 344 TRP A C 1
ATOM 2708 O O . TRP A 1 344 ? -13.640 -10.971 21.470 1.00 90.69 344 TRP A O 1
ATOM 2718 N N . PRO A 1 345 ? -15.224 -9.506 20.835 1.00 91.75 345 PRO A N 1
ATOM 2719 C CA . PRO A 1 345 ? -15.533 -10.235 19.616 1.00 91.75 345 PRO A CA 1
ATOM 2720 C C . PRO A 1 345 ? -14.370 -10.132 18.633 1.00 91.75 345 PRO A C 1
ATOM 2722 O O . PRO A 1 345 ? -13.986 -9.038 18.238 1.00 91.75 345 PRO A O 1
ATOM 2725 N N . THR A 1 346 ? -13.848 -11.264 18.170 1.00 93.31 346 THR A N 1
ATOM 2726 C CA . THR A 1 346 ? -12.838 -11.273 17.105 1.00 93.31 346 THR A CA 1
ATOM 2727 C C . THR A 1 346 ? -13.482 -11.114 15.730 1.00 93.31 346 THR A C 1
ATOM 2729 O O . THR A 1 346 ? -14.580 -11.623 15.481 1.00 93.31 346 THR A O 1
ATOM 2732 N N . LEU A 1 347 ? -12.813 -10.420 14.815 1.00 93.38 347 LEU A N 1
ATOM 2733 C CA . LEU A 1 347 ? -13.262 -10.211 13.439 1.00 93.38 347 LEU A CA 1
ATOM 2734 C C . LEU A 1 347 ? -12.146 -10.617 12.485 1.00 93.38 347 LEU A C 1
ATOM 2736 O O . LEU A 1 347 ? -11.028 -10.144 12.636 1.00 93.38 347 LEU A O 1
ATOM 2740 N N . THR A 1 348 ? -12.434 -11.466 11.500 1.00 91.25 348 THR A N 1
ATOM 2741 C CA . THR A 1 348 ? -11.526 -11.684 10.355 1.00 91.25 348 THR A CA 1
ATOM 2742 C C . THR A 1 348 ? -11.529 -10.468 9.422 1.00 91.25 348 THR A C 1
ATOM 2744 O O . THR A 1 348 ? -12.478 -9.683 9.443 1.00 91.25 348 THR A O 1
ATOM 2747 N N . ALA A 1 349 ? -10.535 -10.342 8.536 1.00 85.00 349 ALA A N 1
ATOM 2748 C CA . ALA A 1 349 ? -10.499 -9.277 7.527 1.00 85.00 349 ALA A CA 1
ATOM 2749 C C . ALA A 1 349 ? -11.783 -9.221 6.671 1.00 85.00 349 ALA A C 1
ATOM 2751 O O . ALA A 1 349 ? -12.340 -8.147 6.452 1.00 85.00 349 ALA A O 1
ATOM 2752 N N . SER A 1 350 ? -12.311 -10.379 6.247 1.00 86.44 350 SER A N 1
ATOM 2753 C CA . SER A 1 350 ? -13.571 -10.444 5.490 1.00 86.44 350 SER A CA 1
ATOM 2754 C C . SER A 1 350 ? -14.771 -10.012 6.330 1.00 86.44 350 SER A C 1
ATOM 2756 O O . SER A 1 350 ? -15.623 -9.283 5.836 1.00 86.44 350 SER A O 1
ATOM 2758 N N . GLN A 1 351 ? -14.845 -10.437 7.595 1.00 92.94 351 GLN A N 1
ATOM 2759 C CA . GLN A 1 351 ? -15.925 -10.010 8.490 1.00 92.94 351 GLN A CA 1
ATOM 2760 C C . GLN A 1 351 ? -15.855 -8.512 8.784 1.00 92.94 351 GLN A C 1
ATOM 2762 O O . GLN A 1 351 ? -16.900 -7.882 8.889 1.00 92.94 351 GLN A O 1
ATOM 2767 N N . MET A 1 352 ? -14.651 -7.944 8.895 1.00 91.62 352 MET A N 1
ATOM 2768 C CA . MET A 1 352 ? -14.446 -6.508 9.068 1.00 91.62 352 MET A CA 1
ATOM 2769 C C . MET A 1 352 ? -14.918 -5.728 7.834 1.00 91.62 352 MET A C 1
ATOM 2771 O O . MET A 1 352 ? -15.644 -4.748 7.976 1.00 91.62 352 MET A O 1
ATOM 2775 N N . ALA A 1 353 ? -14.578 -6.192 6.626 1.00 86.75 353 ALA A N 1
ATOM 2776 C CA . ALA A 1 353 ? -15.055 -5.590 5.381 1.00 86.75 353 ALA A CA 1
ATOM 2777 C C . ALA A 1 353 ? -16.586 -5.671 5.249 1.00 86.75 353 ALA A C 1
ATOM 2779 O O . ALA A 1 353 ? -17.235 -4.665 4.973 1.00 86.75 353 ALA A O 1
ATOM 2780 N N . ASP A 1 354 ? -17.170 -6.851 5.487 1.00 90.94 354 ASP A N 1
ATOM 2781 C CA . ASP A 1 354 ? -18.621 -7.061 5.459 1.00 90.94 354 ASP A CA 1
ATOM 2782 C C . ASP A 1 354 ? -19.326 -6.163 6.499 1.00 90.94 354 ASP A C 1
ATOM 2784 O O . ASP A 1 354 ? -20.316 -5.502 6.186 1.00 90.94 354 ASP A O 1
ATOM 2788 N N . LEU A 1 355 ? -18.803 -6.091 7.730 1.00 93.31 355 LEU A N 1
ATOM 2789 C CA . LEU A 1 355 ? -19.347 -5.250 8.800 1.00 93.31 355 LEU A CA 1
ATOM 2790 C C . LEU A 1 355 ? -19.297 -3.762 8.437 1.00 93.31 355 LEU A C 1
ATOM 2792 O O . LEU A 1 355 ? -20.306 -3.077 8.594 1.00 93.31 355 LEU A O 1
ATOM 2796 N N . ALA A 1 356 ? -18.167 -3.271 7.922 1.00 90.19 356 ALA A N 1
ATOM 2797 C CA . ALA A 1 356 ? -18.040 -1.890 7.466 1.00 90.19 356 ALA A CA 1
ATOM 2798 C C . ALA A 1 356 ? -19.040 -1.570 6.342 1.00 90.19 356 ALA A C 1
ATOM 2800 O O . ALA A 1 356 ? -19.671 -0.518 6.399 1.00 90.19 356 ALA A O 1
ATOM 2801 N N . ALA A 1 357 ? -19.258 -2.488 5.385 1.00 88.00 357 ALA A N 1
ATOM 2802 C CA . ALA A 1 357 ? -20.260 -2.309 4.324 1.00 88.00 357 ALA A CA 1
ATOM 2803 C C . ALA A 1 357 ? -21.666 -2.139 4.906 1.00 88.00 357 ALA A C 1
ATOM 2805 O O . ALA A 1 357 ? -22.371 -1.188 4.576 1.00 88.00 357 ALA A O 1
ATOM 2806 N N . TYR A 1 358 ? -22.059 -3.023 5.827 1.00 92.25 358 TYR A N 1
ATOM 2807 C CA . TYR A 1 358 ? -23.360 -2.926 6.485 1.00 92.25 358 TYR A CA 1
ATOM 2808 C C . TYR A 1 358 ? -23.522 -1.614 7.259 1.00 92.25 358 TYR A C 1
ATOM 2810 O O . TYR A 1 358 ? -24.528 -0.929 7.089 1.00 92.25 358 TYR A O 1
ATOM 2818 N N . LEU A 1 359 ? -22.536 -1.232 8.075 1.00 91.12 359 LEU A N 1
ATOM 2819 C CA . LEU A 1 359 ? -22.602 0.016 8.836 1.00 91.12 359 LEU A CA 1
ATOM 2820 C C . LEU A 1 359 ? -22.634 1.242 7.912 1.00 91.12 359 LEU A C 1
ATOM 2822 O O . LEU A 1 359 ? -23.364 2.191 8.188 1.00 91.12 359 LEU A O 1
ATOM 2826 N N . GLY A 1 360 ? -21.897 1.212 6.799 1.00 87.75 360 GLY A N 1
ATOM 2827 C CA . GLY A 1 360 ? -21.897 2.270 5.789 1.00 87.75 360 GLY A CA 1
ATOM 2828 C C . GLY A 1 360 ? -23.224 2.400 5.037 1.00 87.75 360 GLY A C 1
ATOM 2829 O O . GLY A 1 360 ? -23.543 3.487 4.567 1.00 87.75 360 GLY A O 1
ATOM 2830 N N . SER A 1 361 ? -24.018 1.327 4.977 1.00 87.38 361 SER A N 1
ATOM 2831 C CA . SER A 1 361 ? -25.341 1.304 4.334 1.00 87.38 361 SER A CA 1
ATOM 2832 C C . SER A 1 361 ? -26.483 1.852 5.205 1.00 87.38 361 SER A C 1
ATOM 2834 O O . SER A 1 361 ? -27.603 2.014 4.714 1.00 87.38 361 SER A O 1
ATOM 2836 N N . LEU A 1 362 ? -26.230 2.122 6.494 1.00 87.00 362 LEU A N 1
ATOM 2837 C CA . LEU A 1 362 ? -27.245 2.632 7.419 1.00 87.00 362 LEU A CA 1
ATOM 2838 C C . LEU A 1 362 ? -27.736 4.014 6.961 1.00 87.00 362 LEU A C 1
ATOM 2840 O O . LEU A 1 362 ? -26.931 4.909 6.706 1.00 87.00 362 LEU A O 1
ATOM 2844 N N . ARG A 1 363 ? -29.060 4.181 6.884 1.00 71.75 363 ARG A N 1
ATOM 2845 C CA . ARG A 1 363 ? -29.742 5.409 6.447 1.00 71.75 363 ARG A CA 1
ATOM 2846 C C . ARG A 1 363 ? -30.526 6.060 7.568 1.00 71.75 363 ARG A C 1
ATOM 2848 O O . ARG A 1 363 ? -31.070 5.308 8.410 1.00 71.75 363 ARG A O 1
#

Solvent-accessible surface area (backbone atoms only — not comparable to full-atom values): 19975 Å² total; per-residue (Å²): 141,83,88,81,82,82,81,80,78,81,73,80,73,76,73,83,82,69,84,78,60,49,28,32,20,68,60,7,45,49,47,41,60,74,42,42,46,62,78,33,33,35,78,66,96,70,78,88,46,92,33,65,49,66,56,75,76,54,64,89,63,80,40,49,19,34,53,26,16,51,51,58,58,44,39,66,62,53,48,60,51,17,72,77,38,75,87,44,67,44,78,41,47,50,53,48,42,37,8,33,48,32,20,53,50,47,47,57,72,73,43,78,86,35,45,43,74,58,6,48,50,49,38,61,75,73,39,48,86,35,30,34,66,64,66,82,92,42,90,38,76,20,55,58,70,49,75,33,76,38,23,67,63,43,34,44,48,50,53,57,71,44,39,64,57,51,50,54,54,29,58,77,67,74,48,79,87,81,76,61,51,48,63,53,44,35,6,29,48,40,26,59,41,65,32,89,77,41,57,84,60,79,72,50,62,72,32,53,49,13,84,57,9,65,58,48,38,50,77,57,50,49,48,81,74,31,47,85,88,54,18,54,46,71,56,51,37,73,45,52,71,46,40,47,41,26,51,50,60,63,41,47,89,72,55,88,61,85,78,70,85,72,56,60,66,57,51,27,18,38,51,22,27,13,39,38,34,47,39,73,50,32,90,31,45,42,73,59,5,46,51,50,39,58,75,66,44,33,81,35,37,37,92,91,28,89,46,76,62,85,69,62,60,96,69,62,44,22,28,39,43,55,40,20,44,60,39,66,55,48,67,54,64,58,52,54,29,52,77,68,75,40,76,84,70,75,48,51,36,66,53,32,19,7,30,20,24,27,56,32,66,47,119

Sequence (363 aa):
MRCAWVVVVLGLVPAPSFAGIEINSKRGEQVFLTQGCPTCHTVRGGEQKAAPNIVRRLDRNYTAAAMASEFWNHAPQMWEAAKKNPSLKPELSESDVADLFGFLYAVRFFENLGDAGRGKRVFTQNCVKCHALVGDGVPGNPVAEWASLVDPVDLLRRTWLHADDIVRALDSRREKWSRLDSQEMTDLLVYLQNLPATRSRELHFELPTGEKGAELISAKGCVDCHKGSLALEKRLGKLTLTEVATAMWNHAPKITSRMPRMTVEEMREIISYAWSQQFFSPLGDERRGRRVFQAKCSSCHEGSGTARRIRPRSTPYSALTMVSAVWRHDWRMIELAAQKGQSWPTLTASQMADLAAYLGSLR

pLDDT: mean 82.39, std 13.93, range [30.97, 97.5]

Radius of gyration: 23.71 Å; Cα contacts (8 Å, |Δi|>4): 516; chains: 1; bounding box: 82×28×67 Å